Protein AF-A0A4U3AY11-F1 (afdb_monomer)

Organism: NCBI:txid1890302

Mean predicted aligned error: 13.01 Å

pLDDT: mean 74.01, std 13.99, range [37.5, 94.12]

Nearest PDB structures (foldseek):
  5d0q-assembly2_F  TM=2.179E-01  e=2.461E+00  Escherichia coli
  5cuy-assembly1_B  TM=2.025E-01  e=8.309E+00  Trypanosoma brucei brucei TREU927

Secondary structure (DSSP, 8-state):
-B--BSS-----TT--------TT----S--------EEEEEEEEE-TTT--EEEEEEEEESS-----BPPPB---SS-TTSSSS-TTS---TT-PPEEEEEEETTEEEEEEE---TT-TTTT-S--EEEEEEE-EESSTT----EEEEE-----SS-HHHHHT--TT-SS-SS-GGGGS-TT----SSB--SSSSEEEEE-TTS-EEEEEEEE------SS------SS--SS--S-S-TTSGGGG------TTT-----EEEEEEETTTEEEEEEEEEEE---TTPPTT------TTT---

Structure (mmCIF, N/CA/C/O backbone):
data_AF-A0A4U3AY11-F1
#
_entry.id   AF-A0A4U3AY11-F1
#
loop_
_atom_site.group_PDB
_atom_site.id
_atom_site.type_symbol
_atom_site.label_atom_id
_atom_site.label_alt_id
_atom_site.label_comp_id
_atom_site.label_asym_id
_atom_site.label_entity_id
_atom_site.label_seq_id
_atom_site.pdbx_PDB_ins_code
_atom_site.Cartn_x
_atom_site.Cartn_y
_atom_site.Cartn_z
_atom_site.occupancy
_atom_site.B_iso_or_equiv
_atom_site.auth_seq_id
_atom_site.auth_comp_id
_atom_site.auth_asym_id
_atom_site.auth_atom_id
_atom_site.pdbx_PDB_model_num
ATOM 1 N N . TYR A 1 1 ? -10.136 7.455 -0.468 1.00 83.69 1 TYR A N 1
ATOM 2 C CA . TYR A 1 1 ? -9.494 6.740 0.655 1.00 83.69 1 TYR A CA 1
ATOM 3 C C . TYR A 1 1 ? -9.749 5.255 0.493 1.00 83.69 1 TYR A C 1
ATOM 5 O O . TYR A 1 1 ? -10.761 4.905 -0.101 1.00 83.69 1 TYR A O 1
ATOM 13 N N . LEU A 1 2 ? -8.849 4.405 0.983 1.00 87.25 2 LEU A N 1
ATOM 14 C CA . LEU A 1 2 ? -8.997 2.946 0.987 1.00 87.25 2 LEU A CA 1
ATOM 15 C C . LEU A 1 2 ? -8.683 2.418 2.390 1.00 87.25 2 LEU A C 1
ATOM 17 O O . LEU A 1 2 ? -7.846 2.998 3.082 1.00 87.25 2 LEU A O 1
ATOM 21 N N . TYR A 1 3 ? -9.338 1.339 2.808 1.00 87.31 3 TYR A N 1
ATOM 22 C CA . TYR A 1 3 ? -9.071 0.663 4.079 1.00 87.31 3 TYR A CA 1
ATOM 23 C C . TYR A 1 3 ? -9.522 -0.794 4.031 1.00 87.31 3 TYR A C 1
ATOM 25 O O . TYR A 1 3 ? -10.294 -1.194 3.161 1.00 87.31 3 TYR A O 1
ATOM 33 N N . MET A 1 4 ? -9.019 -1.584 4.973 1.00 86.06 4 MET A N 1
ATOM 34 C CA . MET A 1 4 ? -9.438 -2.959 5.207 1.00 86.06 4 MET A CA 1
ATOM 35 C C . MET A 1 4 ? -10.252 -3.040 6.492 1.00 86.06 4 MET A C 1
ATOM 37 O O . MET A 1 4 ? -9.921 -2.399 7.488 1.00 86.06 4 MET A O 1
ATOM 41 N N . ILE A 1 5 ? -11.283 -3.875 6.464 1.00 80.75 5 ILE A N 1
ATOM 42 C CA . ILE A 1 5 ? -12.082 -4.250 7.629 1.00 80.75 5 ILE A CA 1
ATOM 43 C C . ILE A 1 5 ? -11.898 -5.738 7.909 1.00 80.75 5 ILE A C 1
ATOM 45 O O . ILE A 1 5 ? -11.704 -6.552 6.997 1.00 80.75 5 ILE A O 1
ATOM 49 N N . GLU A 1 6 ? -11.913 -6.105 9.188 1.00 74.88 6 GLU A N 1
ATOM 50 C CA . GLU A 1 6 ? -11.787 -7.505 9.587 1.00 74.88 6 GLU A CA 1
ATOM 51 C C . GLU A 1 6 ? -13.057 -8.295 9.251 1.00 74.88 6 GLU A C 1
ATOM 53 O O . GLU A 1 6 ? -12.960 -9.384 8.680 1.00 74.88 6 GLU A O 1
ATOM 58 N N . GLN A 1 7 ? -14.211 -7.685 9.513 1.00 73.44 7 GLN A N 1
ATOM 59 C CA . GLN A 1 7 ? -15.552 -8.219 9.319 1.00 73.44 7 GLN A CA 1
ATOM 60 C C . GLN A 1 7 ? -16.476 -7.118 8.779 1.00 73.44 7 GLN A C 1
ATOM 62 O O . GLN A 1 7 ? -16.225 -5.929 8.975 1.00 73.44 7 GLN A O 1
ATOM 67 N N . VAL A 1 8 ? -17.534 -7.521 8.073 1.00 70.69 8 VAL A N 1
ATOM 68 C CA . VAL A 1 8 ? -18.571 -6.597 7.601 1.00 70.69 8 VAL A CA 1
ATOM 69 C C . VAL A 1 8 ? -19.293 -5.995 8.812 1.00 70.69 8 VAL A C 1
ATOM 71 O O . VAL A 1 8 ? -19.668 -6.753 9.711 1.00 70.69 8 VAL A O 1
ATOM 74 N N . PRO A 1 9 ? -19.494 -4.669 8.857 1.00 66.56 9 PRO A N 1
ATOM 75 C CA . PRO A 1 9 ? -20.255 -4.040 9.924 1.00 66.56 9 PRO A CA 1
ATOM 76 C C . PRO A 1 9 ? -21.664 -4.633 10.042 1.00 66.56 9 PRO A C 1
ATOM 78 O O . PRO A 1 9 ? -22.338 -4.857 9.039 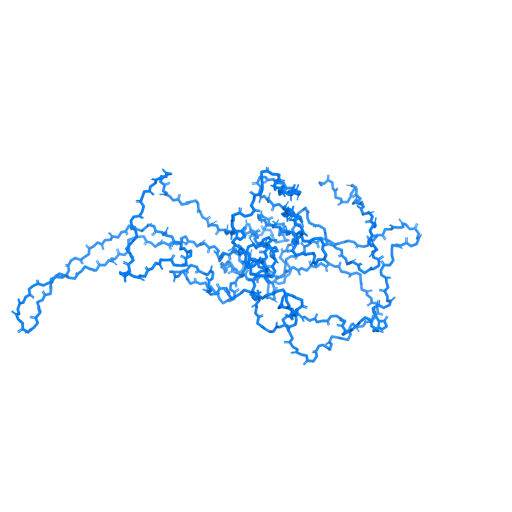1.00 66.56 9 PRO A O 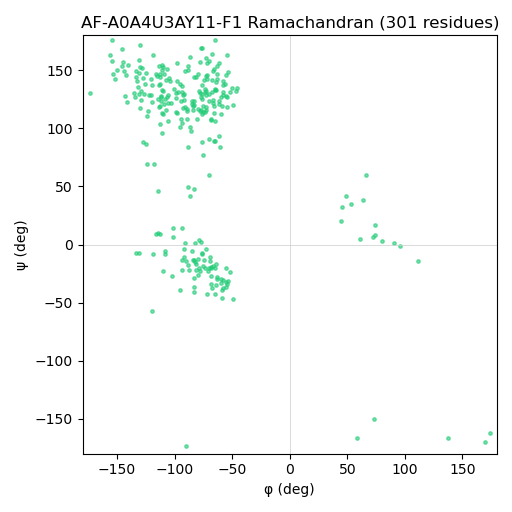1
ATOM 81 N N . ASN A 1 10 ? -22.121 -4.866 11.270 1.00 66.25 10 ASN A N 1
ATOM 82 C CA . ASN A 1 10 ? -23.437 -5.441 11.552 1.00 66.25 10 ASN A CA 1
ATOM 83 C C . ASN A 1 10 ? -24.528 -4.357 11.665 1.00 66.25 10 ASN A C 1
ATOM 85 O O . ASN A 1 10 ? -25.258 -4.310 12.653 1.00 66.25 10 ASN A O 1
ATOM 89 N N . TYR A 1 11 ? -24.607 -3.443 10.694 1.00 66.25 11 TYR A N 1
ATOM 90 C CA . TYR A 1 11 ? -25.664 -2.428 10.647 1.00 66.25 11 TYR A CA 1
ATOM 91 C C . TYR A 1 11 ? -26.582 -2.638 9.444 1.00 66.25 11 TYR A C 1
ATOM 93 O O . TYR A 1 11 ? -26.190 -3.210 8.428 1.00 66.25 11 TYR A O 1
ATOM 101 N N . GLN A 1 12 ? -27.826 -2.172 9.567 1.00 61.28 12 GLN A N 1
ATOM 102 C CA . GLN A 1 12 ? -28.735 -2.105 8.428 1.00 61.28 12 GLN A CA 1
ATOM 103 C C . GLN A 1 12 ? -28.392 -0.891 7.570 1.00 61.28 12 GLN A C 1
ATOM 105 O O . GLN A 1 12 ? -28.242 0.211 8.102 1.00 61.28 12 GLN A O 1
ATOM 110 N N . ASP A 1 13 ? -28.292 -1.088 6.256 1.00 60.91 13 ASP A N 1
ATOM 111 C CA . ASP A 1 13 ? -28.083 0.002 5.303 1.00 60.91 13 ASP A CA 1
ATOM 112 C C . ASP A 1 13 ? -29.046 1.171 5.591 1.00 60.91 13 ASP A C 1
ATOM 114 O O . ASP A 1 13 ? -30.250 0.974 5.768 1.00 60.91 13 ASP A O 1
ATOM 118 N N . ASN A 1 14 ? -28.505 2.395 5.624 1.00 63.72 14 ASN A N 1
ATOM 119 C CA . ASN A 1 14 ? -29.194 3.660 5.944 1.00 63.72 14 ASN A CA 1
ATOM 120 C C . ASN A 1 14 ? -29.557 3.910 7.421 1.00 63.72 14 ASN A C 1
ATOM 122 O O . ASN A 1 14 ? -30.358 4.803 7.710 1.00 63.72 14 ASN A O 1
ATOM 126 N N . SER A 1 15 ? -28.965 3.191 8.375 1.00 65.81 15 SER A N 1
ATOM 127 C CA . SER A 1 15 ? -29.081 3.546 9.794 1.00 65.81 15 SER A CA 1
ATOM 128 C C . SER A 1 15 ? -28.520 4.950 10.079 1.00 65.81 15 SER A C 1
ATOM 130 O O . SER A 1 15 ? -27.370 5.242 9.751 1.00 65.81 15 SER A O 1
ATOM 132 N N . VAL A 1 16 ? -29.313 5.815 10.724 1.00 62.34 16 VAL A N 1
ATOM 133 C CA . VAL A 1 16 ? -28.880 7.155 11.154 1.00 62.34 16 VAL A CA 1
ATOM 134 C C . VAL A 1 16 ? -28.160 7.045 12.494 1.00 62.34 16 VAL A C 1
ATOM 136 O O . VAL A 1 16 ? -28.759 6.629 13.484 1.00 62.34 16 VAL A O 1
ATOM 139 N N . ILE A 1 17 ? -26.890 7.449 12.533 1.00 60.72 17 ILE A N 1
ATOM 140 C CA . ILE A 1 17 ? -26.079 7.460 13.754 1.00 60.72 17 ILE A CA 1
ATOM 141 C C . ILE A 1 17 ? -25.925 8.913 14.229 1.00 60.72 17 ILE A C 1
ATOM 143 O O . ILE A 1 17 ? -25.184 9.679 13.608 1.00 60.72 17 ILE A O 1
ATOM 147 N N . PRO A 1 18 ? -26.613 9.332 15.307 1.00 57.94 18 PRO A N 1
ATOM 148 C CA . PRO A 1 18 ? -26.413 10.654 15.883 1.00 57.94 18 PRO A CA 1
ATOM 149 C C . PRO A 1 18 ? -25.068 10.697 16.619 1.00 57.94 18 PRO A C 1
ATOM 151 O O . PRO A 1 18 ? -24.869 10.007 17.616 1.00 57.94 18 PRO A O 1
ATOM 154 N N . MET A 1 19 ? -24.139 11.520 16.132 1.00 57.34 19 MET A N 1
ATOM 155 C CA . MET A 1 19 ? -22.848 11.757 16.782 1.00 57.34 19 MET A CA 1
ATOM 156 C C . MET A 1 19 ? -22.846 13.139 17.434 1.00 57.34 19 MET A C 1
ATOM 158 O O . MET A 1 19 ? -23.041 14.149 16.761 1.00 57.34 19 MET A O 1
ATOM 162 N N . GLY A 1 20 ? -22.623 13.191 18.748 1.00 52.84 20 GLY A N 1
ATOM 163 C CA . GLY A 1 20 ? -22.485 14.452 19.473 1.00 52.84 20 GLY A CA 1
ATOM 164 C C . GLY A 1 20 ? -21.114 15.079 19.224 1.00 52.84 20 GLY A C 1
ATOM 165 O O . GLY A 1 20 ? -20.094 14.438 19.471 1.00 52.84 20 GLY A O 1
ATOM 166 N N . ALA A 1 21 ? -21.087 16.327 18.764 1.00 55.75 21 ALA A N 1
ATOM 167 C CA . ALA A 1 21 ? -19.882 17.149 18.711 1.00 55.75 21 ALA A CA 1
ATOM 168 C C . ALA A 1 21 ? -19.980 18.285 19.738 1.00 55.75 21 ALA A C 1
ATOM 170 O O . ALA A 1 21 ? -21.078 18.719 20.091 1.00 55.75 21 ALA A O 1
ATOM 171 N N . GLN A 1 22 ? -18.838 18.768 20.227 1.00 49.81 22 GLN A N 1
ATOM 172 C CA . GLN A 1 22 ? -18.804 19.961 21.074 1.00 49.81 22 GLN A CA 1
ATOM 173 C C . GLN A 1 22 ? -19.199 21.185 20.229 1.00 49.81 22 GLN A C 1
ATOM 175 O O . GLN A 1 22 ? -18.824 21.269 19.060 1.00 49.81 22 GLN A O 1
ATOM 180 N N . GLU A 1 23 ? -19.964 22.123 20.792 1.00 37.50 23 GLU A N 1
ATOM 181 C CA . GLU A 1 23 ? -20.434 23.312 20.068 1.00 37.50 23 GLU A CA 1
ATOM 182 C C . GLU A 1 23 ? -19.247 24.081 19.450 1.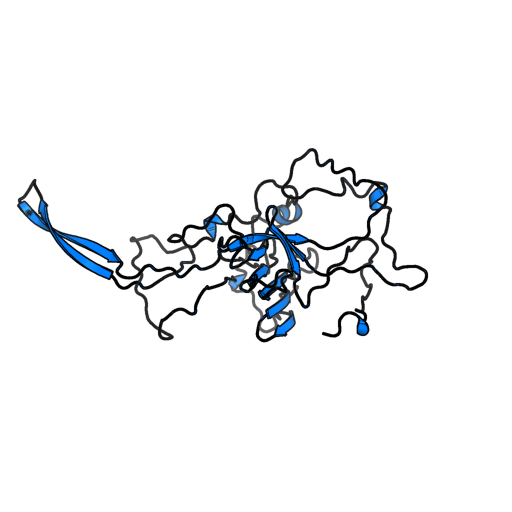00 37.50 23 GLU A C 1
ATOM 184 O O . GLU A 1 23 ? -18.255 24.365 20.122 1.00 37.50 23 GLU A O 1
ATOM 189 N N . GLY A 1 24 ? -19.310 24.344 18.140 1.00 49.84 24 GLY A N 1
ATOM 190 C CA . GLY A 1 24 ? -18.224 24.976 17.375 1.00 49.84 24 GLY A CA 1
ATOM 191 C C . GLY A 1 24 ? -17.071 24.050 16.956 1.00 49.84 24 GLY A C 1
ATOM 192 O O . GLY A 1 24 ? -16.115 24.518 16.343 1.00 49.84 24 GLY A O 1
ATOM 193 N N . SER A 1 25 ? -17.146 22.751 17.253 1.00 52.56 25 SER A N 1
ATOM 194 C CA . SER A 1 25 ? -16.148 21.754 16.852 1.00 52.56 25 SER A CA 1
ATOM 195 C C . SER A 1 25 ? -16.741 20.808 15.810 1.00 52.56 25 SER A C 1
ATOM 197 O O . SER A 1 25 ? -17.402 19.835 16.155 1.00 52.56 25 SER A O 1
ATOM 199 N N . GLU A 1 26 ? -16.512 21.065 14.524 1.00 52.00 26 GLU A N 1
ATOM 200 C CA . GLU A 1 26 ? -16.850 20.084 13.489 1.00 52.00 26 GLU A CA 1
ATOM 201 C C . GLU A 1 26 ? -15.885 18.894 13.531 1.00 52.00 26 GLU A C 1
ATOM 203 O O . GLU A 1 26 ? -14.684 19.032 13.794 1.00 52.00 26 GLU A O 1
ATOM 208 N N . PHE A 1 27 ? -16.396 17.704 13.218 1.00 52.38 27 PHE A N 1
ATOM 209 C CA . PHE A 1 27 ? -15.551 16.541 12.988 1.00 52.38 27 PHE A CA 1
ATOM 210 C C . PHE A 1 27 ? -14.768 16.715 11.679 1.00 52.38 27 PHE A C 1
ATOM 212 O O . PHE A 1 27 ? -15.210 16.315 10.611 1.00 52.38 27 PHE A O 1
ATOM 219 N N . GLN A 1 28 ? -13.568 17.290 11.760 1.00 52.09 28 GLN A N 1
ATOM 220 C CA . GLN A 1 28 ? -12.656 17.415 10.610 1.00 52.09 28 GLN A CA 1
ATOM 221 C C . GLN A 1 28 ? -11.828 16.147 10.342 1.00 52.09 28 GLN A C 1
ATOM 223 O O . GLN A 1 28 ? -10.980 16.123 9.449 1.00 52.09 28 GLN A O 1
ATOM 228 N N . SER A 1 29 ? -12.027 15.090 11.131 1.00 53.38 29 SER A N 1
ATOM 229 C CA . SER A 1 29 ? -11.365 13.804 10.937 1.00 53.38 29 SER A CA 1
ATOM 230 C C . SER A 1 29 ? -12.379 12.757 10.523 1.00 53.38 29 SER A C 1
ATOM 232 O O . SER A 1 29 ? -13.450 12.670 11.119 1.00 53.38 29 SER A O 1
ATOM 234 N N . ILE A 1 30 ? -11.998 11.920 9.562 1.00 58.00 30 ILE A N 1
ATOM 235 C CA . ILE A 1 30 ? -12.706 10.674 9.281 1.00 58.00 30 ILE A CA 1
ATOM 236 C C . ILE A 1 30 ? -12.745 9.878 10.609 1.00 58.00 30 ILE A C 1
ATOM 238 O O . ILE A 1 30 ? -11.833 10.003 11.438 1.00 58.00 30 ILE A O 1
ATOM 242 N N . MET A 1 31 ? -13.819 9.131 10.861 1.00 57.78 31 MET A N 1
ATOM 243 C CA . MET A 1 31 ? -14.009 8.350 12.085 1.00 57.78 31 MET A CA 1
ATOM 244 C C . MET A 1 31 ? -14.488 6.947 11.746 1.00 57.78 31 MET A C 1
ATOM 246 O O . MET A 1 31 ? -15.256 6.759 10.807 1.00 57.78 31 MET A O 1
ATOM 250 N N . ASP A 1 32 ? -14.014 5.988 12.531 1.00 59.47 32 ASP A N 1
ATOM 251 C CA . ASP A 1 32 ? -14.591 4.653 12.606 1.00 59.47 32 ASP A CA 1
ATOM 252 C C . ASP A 1 32 ? -15.584 4.640 13.765 1.00 59.47 32 ASP A C 1
ATOM 254 O O . ASP A 1 32 ? -15.266 5.140 14.851 1.00 59.47 32 ASP A O 1
ATOM 258 N N . VAL A 1 33 ? -16.786 4.131 13.521 1.00 60.22 33 VAL A N 1
ATOM 259 C CA . VAL A 1 33 ? -17.857 4.091 14.514 1.00 60.22 33 VAL A CA 1
ATOM 260 C C . VAL A 1 33 ? -18.280 2.650 14.677 1.00 60.22 33 VAL A C 1
ATOM 262 O O . VAL A 1 33 ? -18.829 2.041 13.762 1.00 60.22 33 VAL A O 1
ATOM 265 N N . GLU A 1 34 ? -18.041 2.128 15.870 1.00 61.44 34 GLU A N 1
ATOM 266 C CA . GLU A 1 34 ? -18.485 0.803 16.260 1.00 61.44 34 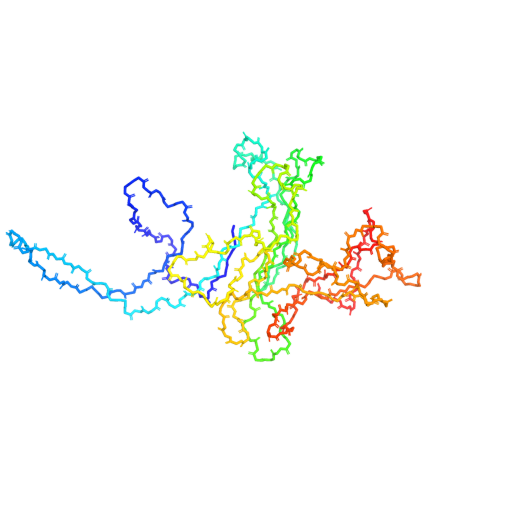GLU A CA 1
ATOM 267 C C . GLU A 1 34 ? -19.590 0.947 17.298 1.00 61.44 34 GLU A C 1
ATOM 269 O O . GLU A 1 34 ? -19.482 1.732 18.243 1.00 61.44 34 GLU A O 1
ATOM 274 N N . LEU A 1 35 ? -20.674 0.212 17.078 1.00 58.91 35 LEU A N 1
ATOM 275 C CA . LEU A 1 35 ? -21.769 0.089 18.025 1.00 58.91 35 LEU A CA 1
ATOM 276 C C . LEU A 1 35 ? -21.470 -1.125 18.892 1.00 58.91 35 LEU A C 1
ATOM 278 O O . LEU A 1 35 ? -21.237 -2.214 18.373 1.00 58.91 35 LEU A O 1
ATOM 282 N N . ALA A 1 36 ? -21.450 -0.887 20.192 1.00 60.56 36 ALA A N 1
ATOM 283 C CA . ALA A 1 36 ? -21.203 -1.874 21.219 1.00 60.56 36 ALA A CA 1
ATOM 284 C C . ALA A 1 36 ? -22.433 -1.912 22.130 1.00 60.56 36 ALA A C 1
ATOM 286 O O . ALA A 1 36 ? -23.031 -0.862 22.398 1.00 60.56 36 ALA A O 1
ATOM 287 N N . ASP A 1 37 ? -22.822 -3.093 22.595 1.00 63.38 37 ASP A N 1
ATOM 288 C CA . ASP A 1 37 ? -23.888 -3.215 23.584 1.00 63.38 37 ASP A CA 1
ATOM 289 C C . ASP A 1 37 ? -23.355 -2.731 24.933 1.00 63.38 37 ASP A C 1
ATOM 291 O O . ASP A 1 37 ? -22.412 -3.287 25.504 1.00 63.38 37 ASP A O 1
ATOM 295 N N . VAL A 1 38 ? -23.966 -1.675 25.465 1.00 68.62 38 VAL A N 1
ATOM 296 C CA . VAL A 1 38 ? -23.520 -1.041 26.705 1.00 68.62 38 VAL A CA 1
ATOM 297 C C . VAL A 1 38 ? -24.533 -1.269 27.812 1.00 68.62 38 VAL A C 1
ATOM 299 O O . VAL A 1 38 ? -25.714 -0.936 27.692 1.00 68.62 38 VAL A O 1
ATOM 302 N N . LYS A 1 39 ? -24.049 -1.765 28.948 1.00 77.25 39 LYS A N 1
ATOM 303 C CA . LYS A 1 39 ? -24.799 -1.753 30.195 1.00 77.25 39 LYS A CA 1
ATOM 304 C C . LYS A 1 39 ? -24.604 -0.401 30.871 1.00 77.25 39 LYS A C 1
ATOM 306 O O . LYS A 1 39 ? -23.501 -0.039 31.276 1.00 77.25 39 LYS A O 1
ATOM 311 N N . VAL A 1 40 ? -25.696 0.343 30.999 1.00 82.19 40 VAL A N 1
ATOM 312 C CA . VAL A 1 40 ? -25.704 1.628 31.701 1.00 82.19 40 VAL A CA 1
ATOM 313 C C . VAL A 1 40 ? -25.892 1.381 33.194 1.00 82.19 40 VAL A C 1
ATOM 315 O O . VAL A 1 40 ? -26.879 0.772 33.610 1.00 82.19 40 VAL A O 1
ATOM 318 N N . THR A 1 41 ? -24.958 1.878 33.999 1.00 83.44 41 THR A N 1
ATOM 319 C CA . THR A 1 41 ? -25.042 1.863 35.459 1.00 83.44 41 THR A CA 1
ATOM 320 C C . THR A 1 41 ? -25.233 3.293 35.955 1.00 83.44 41 THR A C 1
ATOM 322 O O . THR A 1 41 ? -24.352 4.141 35.812 1.00 83.44 41 THR A O 1
ATOM 325 N N . GLU A 1 42 ? -26.399 3.573 36.533 1.00 86.81 42 GLU A N 1
ATOM 326 C CA . GLU A 1 42 ? -26.714 4.878 37.111 1.00 86.81 42 GLU A CA 1
ATOM 327 C C . GLU A 1 42 ? -26.151 4.978 38.533 1.00 86.81 42 GLU A C 1
ATOM 329 O O . GLU A 1 42 ? -26.508 4.201 39.421 1.00 86.81 42 GLU A O 1
ATOM 334 N N . VAL A 1 43 ? -25.264 5.948 38.756 1.00 86.19 43 VAL A N 1
ATOM 335 C CA . VAL A 1 43 ? -24.711 6.250 40.077 1.00 86.19 43 VAL A CA 1
ATOM 336 C C . VAL A 1 43 ? -25.306 7.559 40.568 1.00 86.19 43 VAL A C 1
ATOM 338 O O . VAL A 1 43 ? -25.084 8.627 39.996 1.00 86.19 43 VAL A O 1
ATOM 341 N N . ARG A 1 44 ? -26.064 7.477 41.662 1.00 88.62 44 ARG A N 1
ATOM 342 C CA . ARG A 1 44 ? -26.616 8.647 42.341 1.00 88.62 44 ARG A CA 1
ATOM 343 C C . ARG A 1 44 ? -25.527 9.327 43.163 1.00 88.62 44 ARG A C 1
ATOM 345 O O . ARG A 1 44 ? -25.064 8.764 44.153 1.00 88.62 44 ARG A O 1
ATOM 352 N N . ASN A 1 45 ? -25.191 10.559 42.803 1.00 86.75 45 ASN A N 1
ATOM 353 C CA . ASN A 1 45 ? -24.258 11.399 43.537 1.00 86.75 45 ASN A CA 1
ATOM 354 C C . ASN A 1 45 ? -24.988 12.571 44.195 1.00 86.75 45 ASN A C 1
ATOM 356 O O . ASN A 1 45 ? -26.018 13.048 43.719 1.00 86.75 45 ASN A O 1
ATOM 360 N N . VAL A 1 46 ? -24.451 13.027 45.323 1.00 85.94 46 VAL A N 1
ATOM 361 C CA . VAL A 1 46 ? -24.951 14.204 46.036 1.00 85.94 46 VAL A CA 1
ATOM 362 C C . VAL A 1 46 ? -23.819 15.209 46.082 1.00 85.94 46 VAL A C 1
ATOM 364 O O . VAL A 1 46 ? -22.721 14.897 46.550 1.00 85.94 46 VAL A O 1
ATOM 367 N N . ARG A 1 47 ? -24.060 16.401 45.547 1.00 84.56 47 ARG A N 1
ATOM 368 C CA . ARG A 1 47 ? -23.055 17.451 45.501 1.00 84.56 47 ARG A CA 1
ATOM 369 C C . ARG A 1 47 ? -22.809 17.967 46.932 1.00 84.56 47 ARG A C 1
ATOM 371 O O . ARG A 1 47 ? -23.758 18.389 47.593 1.00 84.56 47 ARG A O 1
ATOM 378 N N . PRO A 1 48 ? -21.560 17.934 47.443 1.00 80.75 48 PRO A N 1
ATOM 379 C CA . PRO A 1 48 ? -21.280 18.250 48.849 1.00 80.75 48 PRO A CA 1
ATOM 380 C C . PRO A 1 48 ? -21.578 19.699 49.258 1.00 80.75 48 PRO A C 1
ATOM 382 O O . PRO A 1 48 ? -21.691 19.978 50.447 1.00 80.75 48 PRO A O 1
ATOM 385 N N . SER A 1 49 ? -21.652 20.622 48.294 1.00 83.06 49 SER A N 1
ATOM 386 C CA . SER A 1 49 ? -21.800 22.062 48.536 1.00 83.06 49 SER A CA 1
ATOM 387 C C . SER A 1 49 ? -23.238 22.513 48.784 1.00 83.06 49 SER A C 1
ATOM 389 O O . SER A 1 49 ? -23.456 23.425 49.573 1.00 83.06 49 SER A O 1
ATOM 391 N N . ASP A 1 50 ? -24.203 21.912 48.094 1.00 85.56 50 ASP A N 1
ATOM 392 C CA . ASP A 1 50 ? -25.598 22.372 48.021 1.00 85.56 50 ASP A CA 1
ATOM 393 C C . ASP A 1 50 ? -26.613 21.235 48.232 1.00 85.56 50 ASP A C 1
ATOM 395 O O . ASP A 1 50 ? -27.807 21.490 48.375 1.00 85.56 50 ASP A O 1
ATOM 399 N N . GLY A 1 51 ? -26.155 19.981 48.310 1.00 84.56 51 GLY A N 1
ATOM 400 C CA . GLY A 1 51 ? -27.021 18.818 48.480 1.00 84.56 51 GLY A CA 1
ATOM 401 C C . GLY A 1 51 ? -27.800 18.439 47.219 1.00 84.56 51 GLY A C 1
ATOM 402 O O . GLY A 1 51 ? -28.651 17.549 47.295 1.00 84.56 51 GLY A O 1
ATOM 403 N N . GLU A 1 52 ? -27.521 19.063 46.067 1.00 86.56 52 GLU A N 1
ATOM 404 C CA . GLU A 1 52 ? -28.179 18.704 44.814 1.00 86.56 52 GLU A CA 1
ATOM 405 C C . GLU A 1 52 ? -27.825 17.272 44.408 1.00 86.56 52 GLU A C 1
ATOM 407 O O . GLU A 1 52 ? -26.664 16.842 44.429 1.00 86.56 52 GLU A O 1
ATOM 412 N N . VAL A 1 53 ? -28.857 16.518 44.032 1.00 84.81 53 VAL A N 1
ATOM 413 C CA . VAL A 1 53 ? -28.710 15.159 43.520 1.00 84.81 53 VAL A CA 1
ATOM 414 C C . VAL A 1 53 ? -28.432 15.249 42.031 1.00 84.81 53 VAL A C 1
ATOM 416 O O . VAL A 1 53 ? -29.257 15.759 41.276 1.00 84.81 53 VAL A O 1
ATOM 419 N N . TYR A 1 54 ? -27.299 14.706 41.607 1.00 82.81 54 TYR A N 1
ATOM 420 C CA . TYR A 1 54 ? -26.993 14.521 40.197 1.00 82.81 54 TYR A CA 1
ATOM 421 C C . TYR A 1 54 ? -26.660 13.057 39.938 1.00 82.81 54 TYR A C 1
ATOM 423 O O . TYR A 1 54 ? -26.118 12.354 40.792 1.00 82.81 54 TYR A O 1
ATOM 431 N N . TYR A 1 55 ? -27.006 12.589 38.748 1.00 83.62 55 TYR A N 1
ATOM 432 C CA . TYR A 1 55 ? -26.731 11.226 38.326 1.00 83.62 55 TYR A CA 1
ATOM 433 C C . TYR A 1 55 ? -25.499 11.224 37.432 1.00 83.62 55 TYR A C 1
ATOM 435 O O . TYR A 1 55 ? -25.359 12.059 36.537 1.00 83.62 55 TYR A O 1
ATOM 443 N N . THR A 1 56 ? -24.583 10.299 37.693 1.00 80.81 56 THR A N 1
ATOM 444 C CA . THR A 1 56 ? -23.474 10.002 36.791 1.00 80.81 56 THR A CA 1
ATOM 445 C C . THR A 1 56 ? -23.749 8.653 36.154 1.00 80.81 56 THR A C 1
ATOM 447 O O . THR A 1 56 ? -23.991 7.669 36.851 1.00 80.81 56 THR A O 1
ATOM 450 N N . TYR A 1 57 ? -23.739 8.618 34.828 1.00 78.56 57 TYR A N 1
ATOM 451 C CA . TYR A 1 57 ? -23.932 7.395 34.063 1.00 78.56 57 TYR A CA 1
ATOM 452 C C . TYR A 1 57 ? -22.567 6.785 33.770 1.00 78.56 57 TYR A C 1
ATOM 454 O O . TYR A 1 57 ? -21.743 7.404 33.095 1.00 78.56 57 TYR A O 1
ATOM 462 N N . ASN A 1 58 ? -22.335 5.583 34.290 1.00 75.75 58 ASN A N 1
ATOM 463 C CA . ASN A 1 58 ? -21.200 4.761 33.900 1.00 75.75 58 ASN A CA 1
ATOM 464 C C . ASN A 1 58 ? -21.646 3.809 32.790 1.00 75.75 58 ASN A C 1
ATOM 466 O O . ASN A 1 58 ? -22.731 3.229 32.852 1.00 75.75 58 ASN A O 1
ATOM 470 N N . TYR A 1 59 ? -20.804 3.669 31.776 1.00 72.31 59 TYR A N 1
ATOM 471 C CA . TYR A 1 59 ? -21.063 2.873 30.585 1.00 72.31 59 TYR A CA 1
ATOM 472 C C . TYR A 1 59 ? -20.106 1.683 30.589 1.00 72.31 59 TYR A C 1
ATOM 474 O O . TYR A 1 59 ? -18.920 1.849 30.304 1.00 72.31 59 TYR A O 1
ATOM 482 N N . ASP A 1 60 ? -20.616 0.502 30.934 1.00 70.44 60 ASP A N 1
ATOM 483 C CA . ASP A 1 60 ? -19.849 -0.741 30.909 1.00 70.44 60 ASP A CA 1
ATOM 484 C C . ASP A 1 60 ? -20.152 -1.481 29.602 1.00 70.44 60 ASP A C 1
ATOM 486 O O . ASP A 1 60 ? -21.276 -1.932 29.373 1.00 70.44 60 ASP A O 1
ATOM 490 N N . TYR A 1 61 ? -19.158 -1.593 28.723 1.00 63.84 61 TYR A N 1
ATOM 491 C CA . TYR A 1 61 ? -19.280 -2.330 27.465 1.00 63.84 61 TYR A CA 1
ATOM 492 C C . TYR A 1 61 ? -19.455 -3.829 27.752 1.00 63.84 61 TYR A C 1
ATOM 494 O O . TYR A 1 61 ? -18.653 -4.425 28.475 1.00 63.84 61 TYR A O 1
ATOM 502 N N . THR A 1 62 ? -20.531 -4.429 27.237 1.00 61.66 62 THR A N 1
ATOM 503 C CA . THR A 1 62 ? -20.846 -5.858 27.425 1.00 61.66 62 THR A CA 1
ATOM 504 C C . THR A 1 62 ? -20.312 -6.736 26.303 1.00 61.66 62 THR A C 1
ATOM 506 O O . THR A 1 62 ? -20.070 -7.923 26.524 1.00 61.66 62 THR A O 1
ATOM 509 N N . ASP A 1 63 ? -20.052 -6.145 25.141 1.00 59.66 63 ASP A N 1
ATOM 510 C CA . ASP A 1 63 ? -19.197 -6.688 24.103 1.00 59.66 63 ASP A CA 1
ATOM 511 C C . ASP A 1 63 ? -17.872 -5.915 24.050 1.00 59.66 63 ASP A C 1
ATOM 513 O O . ASP A 1 63 ? -17.759 -4.746 24.420 1.00 59.66 63 ASP A O 1
ATOM 517 N N . LEU A 1 64 ? -16.816 -6.600 23.623 1.00 56.22 64 LEU A N 1
ATOM 518 C CA . LEU A 1 64 ? -15.585 -5.936 23.232 1.00 56.22 64 LEU A CA 1
ATOM 519 C C . LEU A 1 64 ? -15.737 -5.631 21.743 1.00 56.22 64 LEU A C 1
ATOM 521 O O . LEU A 1 64 ? -15.810 -6.582 20.961 1.00 56.22 64 LEU A O 1
ATOM 525 N N . PRO A 1 65 ? -15.782 -4.356 21.321 1.00 54.44 65 PRO A N 1
ATOM 526 C CA . PRO A 1 65 ? -15.598 -4.006 19.922 1.00 54.44 65 PRO A CA 1
ATOM 527 C C . PRO A 1 65 ? -14.196 -4.458 19.463 1.00 54.44 65 PRO A C 1
ATOM 529 O O . PRO A 1 65 ? -13.214 -3.714 19.522 1.00 54.44 65 PRO A O 1
ATOM 532 N N . GLU A 1 66 ? -14.084 -5.730 19.074 1.00 58.06 66 GLU A N 1
ATOM 533 C CA . GLU A 1 66 ? -12.861 -6.391 18.601 1.00 58.06 66 GLU A CA 1
ATOM 534 C C . GLU A 1 66 ? -12.625 -6.166 17.107 1.00 58.06 66 GLU A C 1
ATOM 536 O O . GLU A 1 66 ? -11.584 -6.569 16.581 1.00 58.06 66 GLU A O 1
ATOM 541 N N . LEU A 1 67 ? -13.568 -5.520 16.411 1.00 69.94 67 LEU A N 1
ATOM 542 C CA . LEU A 1 67 ? -13.385 -5.182 15.013 1.00 69.94 67 LEU A CA 1
ATOM 543 C C . LEU A 1 67 ? -12.176 -4.251 14.905 1.00 69.94 67 LEU A C 1
ATOM 545 O O . LEU A 1 67 ? -12.073 -3.227 15.574 1.00 69.94 67 LEU A O 1
ATOM 549 N N . MET A 1 68 ? -11.206 -4.649 14.094 1.00 76.75 68 MET A N 1
ATOM 550 C CA . MET A 1 68 ? -10.041 -3.826 13.826 1.00 76.75 68 MET A CA 1
ATOM 551 C C . MET A 1 68 ? -10.109 -3.400 12.368 1.00 76.75 68 MET A C 1
ATOM 553 O O . MET A 1 68 ? -10.087 -4.239 11.466 1.00 76.75 68 MET A O 1
ATOM 557 N N . MET A 1 69 ? -10.166 -2.095 12.126 1.00 82.56 69 MET A N 1
ATOM 558 C CA . MET A 1 69 ? -9.994 -1.508 10.798 1.00 82.56 69 MET A CA 1
ATOM 559 C C . MET A 1 69 ? -8.508 -1.234 10.533 1.00 82.56 69 MET A C 1
ATOM 561 O O . MET A 1 69 ? -7.737 -1.042 11.472 1.00 82.56 69 MET A O 1
ATOM 565 N N . SER A 1 70 ? -8.063 -1.210 9.278 1.00 87.12 70 SER A N 1
ATOM 566 C CA . SER A 1 70 ? -6.729 -0.694 8.951 1.00 87.12 70 SER A CA 1
ATOM 567 C C . SER A 1 70 ? -6.674 0.832 9.085 1.00 87.12 70 SER A C 1
ATOM 569 O O . SER A 1 70 ? -7.699 1.500 8.947 1.00 87.12 70 SER A O 1
ATOM 571 N N . PRO A 1 71 ? -5.478 1.428 9.222 1.00 87.44 71 PRO A N 1
ATOM 572 C CA . PRO A 1 71 ? -5.302 2.848 8.937 1.00 87.44 71 PRO A CA 1
ATOM 573 C C . PRO A 1 71 ? -5.808 3.202 7.528 1.00 87.44 71 PRO A C 1
ATOM 575 O O . PRO A 1 71 ? -5.745 2.369 6.613 1.00 87.44 71 PRO A O 1
ATOM 578 N N . TRP A 1 72 ? -6.309 4.427 7.340 1.00 86.75 72 TRP A N 1
ATOM 579 C CA . TRP A 1 72 ? -6.765 4.874 6.021 1.00 86.75 72 TRP A CA 1
ATOM 580 C C . TRP A 1 72 ? -5.600 5.163 5.086 1.00 86.75 72 TRP A C 1
ATOM 582 O O . TRP A 1 72 ? -4.686 5.926 5.399 1.00 86.75 72 TRP A O 1
ATOM 592 N N . VAL A 1 73 ? -5.720 4.654 3.867 1.00 89.56 73 VAL A N 1
ATOM 593 C CA . VAL A 1 73 ? -4.804 4.936 2.770 1.00 89.56 73 VAL A CA 1
ATOM 594 C C . VAL A 1 73 ? -5.371 6.087 1.944 1.00 89.56 73 VAL A C 1
ATOM 596 O O . VAL A 1 73 ? -6.381 5.955 1.237 1.00 89.56 73 VAL A O 1
ATOM 599 N N . LYS A 1 74 ? -4.741 7.261 2.057 1.00 86.94 74 LYS A N 1
ATOM 600 C CA . LYS A 1 74 ? -5.111 8.456 1.289 1.00 86.94 74 LYS A CA 1
ATOM 601 C C . LYS A 1 74 ? -4.421 8.458 -0.075 1.00 86.94 74 LYS A C 1
ATOM 603 O O . LYS A 1 74 ? -3.283 8.904 -0.199 1.00 86.94 74 LYS A O 1
ATOM 608 N N . CYS A 1 75 ? -5.159 8.010 -1.084 1.00 85.62 75 CYS A N 1
ATOM 609 C CA . CYS A 1 75 ? -4.805 8.118 -2.495 1.00 85.62 75 CYS A CA 1
ATOM 610 C C . CYS A 1 75 ? -5.338 9.441 -3.074 1.00 85.62 75 CYS A C 1
ATOM 612 O O . CYS A 1 75 ? -6.548 9.586 -3.263 1.00 85.62 75 CYS A O 1
ATOM 614 N N . SER A 1 76 ? -4.444 10.394 -3.342 1.00 83.19 76 SER A N 1
ATOM 615 C CA . SER A 1 76 ? -4.766 11.676 -3.985 1.00 83.19 76 SER A CA 1
ATOM 616 C C . SER A 1 76 ? -4.336 11.646 -5.454 1.00 83.19 76 SER A C 1
ATOM 618 O O . SER A 1 76 ? -3.156 11.455 -5.723 1.00 83.19 76 SER A O 1
ATOM 620 N N . PHE A 1 77 ? -5.254 11.859 -6.403 1.00 80.06 77 PHE A N 1
ATOM 621 C CA . PHE A 1 77 ? -4.954 11.859 -7.852 1.00 80.06 77 PHE A CA 1
ATOM 622 C C . PHE A 1 77 ? -4.315 13.152 -8.362 1.00 80.06 77 PHE A C 1
ATOM 624 O O . PHE A 1 77 ? -3.694 13.169 -9.420 1.00 80.06 77 PHE A O 1
ATOM 631 N N . ARG A 1 78 ? -4.482 14.240 -7.612 1.00 75.88 78 ARG A N 1
ATOM 632 C CA . ARG A 1 78 ? -3.968 15.572 -7.923 1.00 75.88 78 ARG A CA 1
ATOM 633 C C . ARG A 1 78 ? -3.700 16.298 -6.609 1.00 75.88 78 ARG A C 1
ATOM 635 O O . ARG A 1 78 ? -4.379 16.039 -5.614 1.00 75.88 78 ARG A O 1
ATOM 642 N N . ASN A 1 79 ? -2.723 17.198 -6.594 1.00 74.50 79 ASN A N 1
ATOM 643 C CA . ASN A 1 79 ? -2.510 18.067 -5.443 1.00 74.50 79 ASN A CA 1
ATOM 644 C C . ASN A 1 79 ? -3.521 19.232 -5.479 1.00 74.50 79 ASN A C 1
ATOM 646 O O . ASN A 1 79 ? -3.463 20.047 -6.404 1.00 74.50 79 ASN A O 1
ATOM 650 N N . PRO A 1 80 ? -4.424 19.344 -4.487 1.00 67.50 80 PRO A N 1
ATOM 651 C CA . PRO A 1 80 ? -5.462 20.377 -4.467 1.00 67.50 80 PRO A CA 1
ATOM 652 C C . PRO A 1 80 ? -4.898 21.798 -4.308 1.00 67.50 80 PRO A C 1
ATOM 654 O O . PRO A 1 80 ? -5.570 22.773 -4.626 1.00 67.50 80 PRO A O 1
ATOM 657 N N . LYS A 1 81 ? -3.654 21.946 -3.834 1.00 68.38 81 LYS A N 1
ATOM 658 C CA . LYS A 1 81 ? -3.024 23.253 -3.588 1.00 68.38 81 LYS A CA 1
ATOM 659 C C . LYS A 1 81 ? -2.391 23.878 -4.832 1.00 68.38 81 LYS A C 1
ATOM 661 O O . LYS A 1 81 ? -2.080 25.066 -4.806 1.00 68.38 81 LYS A O 1
ATOM 666 N N . LEU A 1 82 ? -2.211 23.111 -5.911 1.00 62.44 82 LEU A N 1
ATOM 667 C CA . LEU A 1 82 ? -1.580 23.590 -7.150 1.00 62.44 82 LEU A CA 1
ATOM 668 C C . LEU A 1 82 ? -2.430 24.612 -7.892 1.00 62.44 82 LEU A C 1
ATOM 670 O O . LEU A 1 82 ? -1.907 25.516 -8.533 1.00 62.44 82 LEU A O 1
ATOM 674 N N . THR A 1 83 ? -3.747 24.468 -7.825 1.00 56.72 83 THR A N 1
ATOM 675 C CA . THR A 1 83 ? -4.638 25.177 -8.737 1.00 56.72 83 THR A CA 1
ATOM 676 C C . THR A 1 83 ? -5.085 26.535 -8.217 1.00 56.72 83 THR A C 1
ATOM 678 O O . THR A 1 83 ? -5.618 27.301 -9.008 1.00 56.72 83 THR A O 1
ATOM 681 N N . LYS A 1 84 ? -4.904 26.854 -6.919 1.00 57.78 84 LYS A N 1
ATOM 682 C CA . LYS A 1 84 ? -5.523 28.028 -6.243 1.00 57.78 84 LYS A CA 1
ATOM 683 C C . LYS A 1 84 ? -7.021 28.212 -6.574 1.00 57.78 84 LYS A C 1
ATOM 685 O O . LYS A 1 84 ? -7.578 29.294 -6.423 1.00 57.78 84 LYS A O 1
ATOM 690 N N . ILE A 1 85 ? -7.646 27.140 -7.039 1.00 52.25 85 ILE A N 1
ATOM 691 C CA . ILE A 1 85 ? -9.016 26.991 -7.510 1.00 52.25 85 ILE A CA 1
ATOM 692 C C . ILE A 1 85 ? -9.503 25.741 -6.797 1.00 52.25 85 ILE A C 1
ATOM 694 O O . ILE A 1 85 ? -8.728 24.786 -6.661 1.00 52.25 85 ILE A O 1
ATOM 698 N N . ASP A 1 86 ? -10.756 25.761 -6.358 1.00 54.56 86 ASP A N 1
ATOM 699 C CA . ASP A 1 86 ? -11.409 24.625 -5.725 1.00 54.56 86 ASP A CA 1
ATOM 700 C C . ASP A 1 86 ? -11.482 23.432 -6.696 1.00 54.56 86 ASP A C 1
ATOM 702 O O . ASP A 1 86 ? -12.371 23.325 -7.546 1.00 54.56 86 ASP A O 1
ATOM 706 N N . ALA A 1 87 ? -10.477 22.561 -6.608 1.00 53.12 87 ALA A N 1
ATOM 707 C CA . ALA A 1 87 ? -10.304 21.412 -7.485 1.00 53.12 87 ALA A CA 1
ATOM 708 C C . ALA A 1 87 ? -11.362 20.325 -7.251 1.00 53.12 87 ALA A C 1
ATOM 710 O O . ALA A 1 87 ? -11.479 19.433 -8.092 1.00 53.12 87 ALA A O 1
ATOM 711 N N . ASP A 1 88 ? -12.155 20.420 -6.177 1.00 51.12 88 ASP A N 1
ATOM 712 C CA . ASP A 1 88 ? -13.285 19.521 -5.941 1.00 51.12 88 ASP A CA 1
ATOM 713 C C . ASP A 1 88 ? -14.407 19.751 -6.975 1.00 51.12 88 ASP A C 1
ATOM 715 O O . ASP A 1 88 ? -15.198 18.848 -7.241 1.00 51.12 88 ASP A O 1
ATOM 719 N N . SER A 1 89 ? -14.427 20.919 -7.636 1.00 44.31 89 SER A N 1
ATOM 720 C CA . SER A 1 89 ? -15.465 21.331 -8.596 1.00 44.31 89 SER A CA 1
ATOM 721 C C . SER A 1 89 ? -15.036 21.344 -10.072 1.00 44.31 89 SER A C 1
ATOM 723 O O . SER A 1 89 ? -15.880 21.488 -10.953 1.00 44.31 89 SER A O 1
ATOM 725 N N . ASN A 1 90 ? -13.747 21.156 -10.382 1.00 45.00 90 ASN A N 1
ATOM 726 C CA . ASN A 1 90 ? -13.232 21.235 -11.759 1.00 45.00 90 ASN A CA 1
ATOM 727 C C . ASN A 1 90 ? -13.338 19.897 -12.518 1.00 45.00 90 ASN A C 1
ATOM 729 O O . ASN A 1 90 ? -12.403 19.484 -13.207 1.00 45.00 90 ASN A O 1
ATOM 733 N N . TRP A 1 91 ? -14.468 19.210 -12.352 1.00 54.72 91 TRP A N 1
ATOM 734 C CA . TRP A 1 91 ? -14.840 18.026 -13.119 1.00 54.72 91 TRP A CA 1
ATOM 735 C C . TRP A 1 91 ? -15.731 18.493 -14.258 1.00 54.72 91 TRP A C 1
ATOM 737 O O . TRP A 1 91 ? -16.905 18.813 -14.075 1.00 54.72 91 TRP A O 1
ATOM 747 N N . TRP A 1 92 ? -15.145 18.592 -15.440 1.00 55.69 92 TRP A N 1
ATOM 748 C CA . TRP A 1 92 ? -15.899 18.871 -16.649 1.00 55.69 92 TRP A CA 1
ATOM 749 C C . TRP A 1 92 ? -16.711 17.618 -17.013 1.00 55.69 92 TRP A C 1
ATOM 751 O O . TRP A 1 92 ? -16.333 16.510 -16.622 1.00 55.69 92 TRP A O 1
ATOM 761 N N . PRO A 1 93 ? -17.823 17.739 -17.758 1.00 56.06 93 PRO A N 1
ATOM 762 C CA . PRO A 1 93 ? -18.616 16.580 -18.180 1.00 56.06 93 PRO A CA 1
ATOM 763 C C . PRO A 1 93 ? -17.812 15.514 -18.949 1.00 56.06 93 PRO A C 1
ATOM 765 O O . PRO A 1 93 ? -18.239 14.366 -19.036 1.00 56.06 93 PRO A O 1
ATOM 768 N N . ASP A 1 94 ? -16.660 15.894 -19.505 1.00 56.03 94 ASP A N 1
ATOM 769 C CA . ASP A 1 94 ? -15.701 15.057 -20.225 1.00 56.03 94 ASP A CA 1
ATOM 770 C C . ASP A 1 94 ? -14.475 14.651 -19.385 1.00 56.03 94 ASP A C 1
ATOM 772 O O . ASP A 1 94 ? -13.563 14.018 -19.912 1.00 56.03 94 ASP A O 1
ATOM 776 N N . SER A 1 95 ? -14.433 14.962 -18.085 1.00 60.47 95 SER A N 1
ATOM 777 C CA . SER A 1 95 ? -13.354 14.520 -17.199 1.00 60.47 95 SER A CA 1
ATOM 778 C C . SER A 1 95 ? -13.372 12.998 -17.065 1.00 60.47 95 SER A C 1
ATOM 780 O O . SER A 1 95 ? -14.221 12.412 -16.394 1.00 60.47 95 SER A O 1
ATOM 782 N N . MET A 1 96 ? -12.411 12.344 -17.716 1.00 69.94 96 MET A N 1
ATOM 783 C CA . MET A 1 96 ? -12.297 10.889 -17.734 1.00 69.94 96 MET A CA 1
ATOM 784 C C . MET A 1 96 ? -11.288 10.409 -16.693 1.00 69.94 96 MET A C 1
ATOM 786 O O . MET A 1 96 ? -10.144 10.859 -16.649 1.00 69.94 96 MET A O 1
ATOM 790 N N . VAL A 1 97 ? -11.686 9.417 -15.899 1.00 78.81 97 VAL A N 1
ATOM 791 C CA . VAL A 1 97 ? -10.742 8.586 -15.149 1.00 78.81 97 VAL A CA 1
ATOM 792 C C . VAL A 1 97 ? -10.453 7.350 -15.984 1.00 78.81 97 VAL A C 1
ATOM 794 O O . VAL A 1 97 ? -11.356 6.598 -16.350 1.00 78.81 97 VAL A O 1
ATOM 797 N N . ARG A 1 98 ? -9.178 7.117 -16.280 1.00 84.38 98 ARG A N 1
ATOM 798 C CA . ARG A 1 98 ? -8.725 5.878 -16.896 1.00 84.38 98 ARG A CA 1
ATOM 799 C C . ARG A 1 98 ? -8.396 4.875 -15.801 1.00 84.38 98 ARG A C 1
ATOM 801 O O . ARG A 1 98 ? -7.459 5.074 -15.035 1.00 84.38 98 ARG A O 1
ATOM 808 N N . ILE A 1 99 ? -9.139 3.776 -15.775 1.00 88.50 99 ILE A N 1
ATOM 809 C CA . ILE A 1 99 ? -8.877 2.636 -14.898 1.00 88.50 99 ILE A CA 1
ATOM 810 C C . ILE A 1 99 ? -8.440 1.470 -15.777 1.00 88.50 99 ILE A C 1
ATOM 812 O O . ILE A 1 99 ? -9.141 1.083 -1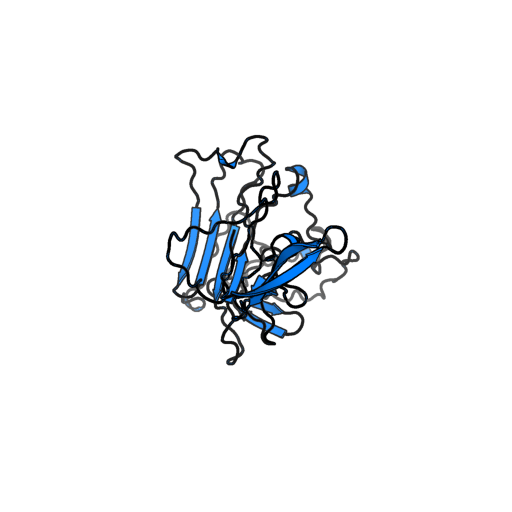6.710 1.00 88.50 99 ILE A O 1
ATOM 816 N N . THR A 1 100 ? -7.269 0.918 -15.495 1.00 90.50 100 THR A N 1
ATOM 817 C CA . THR A 1 100 ? -6.759 -0.292 -16.151 1.00 90.50 100 THR A CA 1
ATOM 818 C C . THR A 1 100 ? -6.257 -1.249 -15.092 1.00 90.50 100 THR A C 1
ATOM 820 O O . THR A 1 100 ? -5.561 -0.814 -14.184 1.00 90.50 100 THR A O 1
ATOM 823 N N . GLY A 1 101 ? -6.577 -2.534 -15.178 1.00 89.69 101 GLY A N 1
ATOM 824 C CA . GLY A 1 101 ? -6.191 -3.467 -14.129 1.00 89.69 101 GLY A CA 1
ATOM 825 C C . GLY A 1 101 ? -6.849 -4.830 -14.257 1.00 89.69 101 GLY A C 1
ATOM 826 O O . GLY A 1 101 ? -7.475 -5.124 -15.273 1.00 89.69 101 GLY A O 1
ATOM 827 N N . GLN A 1 102 ? -6.692 -5.635 -13.212 1.00 90.56 102 GLN A N 1
ATOM 828 C CA . GLN A 1 102 ? -7.281 -6.961 -13.073 1.00 90.56 102 GLN A CA 1
ATOM 829 C C . GLN A 1 102 ? -8.061 -7.042 -11.763 1.00 90.56 102 GLN A C 1
ATOM 831 O O . GLN A 1 102 ? -7.611 -6.557 -10.721 1.00 90.56 102 GLN A O 1
ATOM 836 N N . VAL A 1 103 ? -9.238 -7.658 -11.826 1.00 91.12 103 VAL A N 1
ATOM 837 C CA . VAL A 1 103 ? -10.111 -7.879 -10.673 1.00 91.12 103 VAL A CA 1
ATOM 838 C C . VAL A 1 103 ? -10.528 -9.340 -10.661 1.00 91.12 103 VAL A C 1
ATOM 840 O O . VAL A 1 103 ? -11.019 -9.861 -11.658 1.00 91.12 103 VAL A O 1
ATOM 843 N N . ASP A 1 104 ? -10.353 -9.978 -9.513 1.00 88.94 104 ASP A N 1
ATOM 844 C CA . ASP A 1 104 ? -10.786 -11.340 -9.226 1.00 88.94 104 ASP A CA 1
ATOM 845 C C . ASP A 1 104 ? -11.559 -11.363 -7.892 1.00 88.94 104 ASP A C 1
ATOM 847 O O . ASP A 1 104 ? -11.586 -10.385 -7.145 1.00 88.94 104 ASP A O 1
ATOM 851 N N . LYS A 1 105 ? -12.176 -12.499 -7.553 1.00 88.19 105 LYS A N 1
ATOM 852 C CA . LYS A 1 105 ? -12.966 -12.729 -6.332 1.00 88.19 105 LYS A CA 1
ATOM 853 C C . LYS A 1 105 ? -12.249 -12.353 -5.036 1.00 88.19 105 LYS A C 1
ATOM 855 O O . LYS A 1 105 ? -12.902 -12.145 -4.019 1.00 88.19 105 LYS A O 1
ATOM 860 N N . SER A 1 106 ? -10.919 -12.339 -5.047 1.00 87.38 106 SER A N 1
ATOM 861 C CA . SER A 1 106 ? -10.092 -12.133 -3.857 1.00 87.38 106 SER A CA 1
ATOM 862 C C . SER A 1 106 ? -9.191 -10.901 -3.922 1.00 87.38 106 SER A C 1
ATOM 864 O O . SER A 1 106 ? -8.513 -10.611 -2.933 1.00 87.38 106 SER A O 1
ATOM 866 N N . ARG A 1 107 ? -9.108 -10.231 -5.082 1.00 89.81 107 ARG A N 1
ATOM 867 C CA . ARG A 1 107 ? -8.041 -9.271 -5.397 1.00 89.81 107 ARG A CA 1
ATOM 868 C C . ARG A 1 107 ? -8.505 -8.208 -6.382 1.00 89.81 107 ARG A C 1
ATOM 870 O O . ARG A 1 107 ? -9.192 -8.498 -7.354 1.00 89.81 107 ARG A O 1
ATOM 877 N N . VAL A 1 108 ? -8.037 -6.991 -6.162 1.00 92.62 108 VAL A N 1
ATOM 878 C CA . VAL A 1 108 ? -8.225 -5.829 -7.023 1.00 92.62 108 VAL A CA 1
ATOM 879 C C . VAL A 1 108 ? -6.853 -5.206 -7.244 1.00 92.62 108 VAL A C 1
ATOM 881 O O . VAL A 1 108 ? -6.209 -4.764 -6.292 1.00 92.62 108 VAL A O 1
ATOM 884 N N . VAL A 1 109 ? -6.404 -5.180 -8.497 1.00 93.31 109 VAL A N 1
ATOM 885 C CA . VAL A 1 109 ? -5.142 -4.558 -8.909 1.00 93.31 109 VAL A CA 1
ATOM 886 C C . VAL A 1 109 ? -5.450 -3.546 -9.993 1.00 93.31 109 VAL A C 1
ATOM 888 O O . VAL A 1 109 ? -5.820 -3.923 -11.101 1.00 93.31 109 VAL A O 1
ATOM 891 N N . LEU A 1 110 ? -5.313 -2.261 -9.682 1.00 93.31 110 LEU A N 1
ATOM 892 C CA . LEU A 1 110 ? -5.705 -1.173 -10.570 1.00 93.31 110 LEU A CA 1
ATOM 893 C C . LEU A 1 110 ? -4.552 -0.197 -10.766 1.00 93.31 110 LEU A C 1
ATOM 895 O O . LEU A 1 110 ? -3.811 0.120 -9.846 1.00 93.31 110 LEU A O 1
ATOM 899 N N . LEU A 1 111 ? -4.452 0.325 -11.976 1.00 92.00 111 LEU A N 1
ATOM 900 C CA . LEU A 1 111 ? -3.737 1.537 -12.323 1.00 92.00 111 LEU A CA 1
ATOM 901 C C . LEU A 1 111 ? -4.806 2.566 -12.672 1.00 92.00 111 LEU A C 1
ATOM 903 O O . LEU A 1 111 ? -5.542 2.401 -13.650 1.00 92.00 111 LEU A O 1
ATOM 907 N N . ILE A 1 112 ? -4.918 3.590 -11.838 1.00 89.88 112 ILE A N 1
ATOM 908 C CA . ILE A 1 112 ? -5.934 4.627 -11.953 1.00 89.88 112 ILE A CA 1
ATOM 909 C C . ILE A 1 112 ? -5.236 5.929 -12.320 1.00 89.88 112 ILE A C 1
ATOM 911 O O . ILE A 1 112 ? -4.305 6.357 -11.644 1.00 89.88 112 ILE A O 1
ATOM 915 N N . GLN A 1 113 ? -5.690 6.574 -13.383 1.00 85.44 113 GLN A N 1
ATOM 916 C CA . GLN A 1 113 ? -5.187 7.868 -13.817 1.00 85.44 113 GLN A CA 1
ATOM 917 C C . GLN A 1 113 ? -6.368 8.810 -14.022 1.00 85.44 113 GLN A C 1
ATOM 919 O O . GLN A 1 113 ? -7.292 8.491 -14.767 1.00 85.44 113 GLN A O 1
ATOM 924 N N . ALA A 1 114 ? -6.347 9.960 -13.354 1.00 79.69 114 ALA A N 1
ATOM 925 C CA . ALA A 1 114 ? -7.315 11.021 -13.611 1.00 79.69 114 ALA A CA 1
ATOM 926 C C . ALA A 1 114 ? -6.964 11.778 -14.904 1.00 79.69 114 ALA A C 1
ATOM 928 O O . ALA A 1 114 ? -5.875 11.608 -15.459 1.00 79.69 114 ALA A O 1
ATOM 929 N N . ASP A 1 115 ? -7.872 12.625 -15.382 1.00 75.25 115 ASP A N 1
ATOM 930 C CA . ASP A 1 115 ? -7.619 13.437 -16.569 1.00 75.25 115 ASP A CA 1
ATOM 931 C C . ASP A 1 115 ? -6.377 14.332 -16.381 1.00 75.25 115 ASP A C 1
ATOM 933 O O . ASP A 1 115 ? -6.198 15.020 -15.367 1.00 75.25 115 ASP A O 1
ATOM 937 N N . LYS A 1 116 ? -5.501 14.296 -17.388 1.00 69.38 116 LYS A N 1
ATOM 938 C CA . LYS A 1 116 ? -4.249 15.056 -17.451 1.00 69.38 116 LYS A CA 1
ATOM 939 C C . LYS A 1 116 ? -4.449 16.491 -17.942 1.00 69.38 116 LYS A C 1
ATOM 941 O O . LYS A 1 116 ? -3.544 17.309 -17.807 1.00 69.38 116 LYS A O 1
ATOM 946 N N . THR A 1 117 ? -5.609 16.819 -18.500 1.00 63.03 117 THR A N 1
ATOM 947 C CA . THR A 1 117 ? -5.908 18.159 -19.016 1.00 63.03 117 THR A CA 1
ATOM 948 C C . THR A 1 117 ? -6.204 19.125 -17.856 1.00 63.03 117 THR A C 1
ATOM 950 O O . THR A 1 117 ? -6.893 18.740 -16.905 1.00 63.03 117 THR A O 1
ATOM 953 N N . PRO A 1 118 ? -5.699 20.379 -17.858 1.00 53.88 118 PRO A N 1
ATOM 954 C CA . PRO A 1 118 ? -4.729 21.022 -18.760 1.00 53.88 118 PRO A CA 1
ATOM 955 C C . PRO A 1 118 ? -3.264 20.954 -18.269 1.00 53.88 118 PRO A C 1
ATOM 957 O O . PRO A 1 118 ? -2.411 21.678 -18.773 1.00 53.88 118 PRO A O 1
ATOM 960 N N . ALA A 1 119 ? -2.936 20.113 -17.287 1.00 56.91 119 ALA A N 1
ATOM 961 C CA . ALA A 1 119 ? -1.617 20.080 -16.652 1.00 56.91 119 ALA A CA 1
ATOM 962 C C . ALA A 1 119 ? -0.567 19.252 -17.427 1.00 56.91 119 ALA A C 1
ATOM 964 O O . ALA A 1 119 ? 0.136 18.414 -16.858 1.00 56.91 119 ALA A O 1
ATOM 965 N N . PHE A 1 120 ? -0.474 19.494 -18.738 1.00 45.56 120 PHE A N 1
ATOM 966 C CA . PHE A 1 120 ? 0.395 18.759 -19.661 1.00 45.56 120 PHE A CA 1
ATOM 967 C C . PHE A 1 120 ? 1.893 18.931 -19.367 1.00 45.56 120 PHE A C 1
ATOM 969 O O . PHE A 1 120 ? 2.638 17.967 -19.529 1.00 45.56 120 PHE A O 1
ATOM 976 N N . ASP A 1 121 ? 2.325 20.109 -18.907 1.00 47.72 121 ASP A N 1
ATOM 977 C CA . ASP A 1 121 ? 3.756 20.445 -18.848 1.00 47.72 121 ASP A CA 1
ATOM 978 C C . ASP A 1 121 ? 4.484 19.909 -17.603 1.00 47.72 121 ASP A C 1
ATOM 980 O O . ASP A 1 121 ? 5.663 19.576 -17.689 1.00 47.72 121 ASP A O 1
ATOM 984 N N . ASN A 1 122 ? 3.789 19.736 -16.469 1.00 56.06 122 ASN A N 1
ATOM 985 C CA . ASN A 1 122 ? 4.424 19.370 -15.188 1.00 56.06 122 ASN A CA 1
ATOM 986 C C . ASN A 1 122 ? 4.030 17.984 -14.651 1.00 56.06 122 ASN A C 1
ATOM 988 O O . ASN A 1 122 ? 4.372 17.640 -13.520 1.00 56.06 122 ASN A O 1
ATOM 992 N N . ASN A 1 123 ? 3.331 17.170 -15.453 1.00 52.44 123 ASN A N 1
ATOM 993 C CA . ASN A 1 123 ? 2.955 15.791 -15.111 1.00 52.44 123 ASN A CA 1
ATOM 994 C C . ASN A 1 123 ? 2.307 15.664 -13.713 1.00 52.44 123 ASN A C 1
ATOM 996 O O . ASN A 1 123 ? 2.606 14.753 -12.940 1.00 52.44 123 ASN A O 1
ATOM 1000 N N . SER A 1 124 ? 1.422 16.603 -13.366 1.00 63.03 124 SER A N 1
ATOM 1001 C CA . SER A 1 124 ? 0.858 16.734 -12.013 1.00 63.03 124 SER A CA 1
ATOM 1002 C C . SER A 1 124 ? -0.234 15.707 -11.679 1.00 63.03 124 SER A C 1
ATOM 1004 O O . SER A 1 124 ? -0.809 15.740 -10.587 1.00 63.03 124 SER A O 1
ATOM 1006 N N . VAL A 1 125 ? -0.519 14.792 -12.610 1.00 72.81 125 VAL A N 1
ATOM 1007 C CA . VAL A 1 125 ? -1.537 13.745 -12.486 1.00 72.81 125 VAL A CA 1
ATOM 1008 C C . VAL A 1 125 ? -0.884 12.378 -12.725 1.00 72.81 125 VAL A C 1
ATOM 1010 O O . VAL A 1 125 ? -0.850 11.891 -13.862 1.00 72.81 125 VAL A O 1
ATOM 1013 N N . PRO A 1 126 ? -0.319 11.757 -11.673 1.00 78.44 126 PRO A N 1
ATOM 1014 C CA . PRO A 1 126 ? 0.361 10.478 -11.802 1.00 78.44 126 PRO A CA 1
ATOM 1015 C C . PRO A 1 126 ? -0.624 9.342 -12.090 1.00 78.44 126 PRO A C 1
ATOM 1017 O O . PRO A 1 126 ? -1.808 9.397 -11.750 1.00 78.44 126 PRO A O 1
ATOM 1020 N N . VAL A 1 127 ? -0.100 8.264 -12.673 1.00 84.94 127 VAL A N 1
ATOM 1021 C CA . VAL A 1 127 ? -0.784 6.969 -12.661 1.00 84.94 127 VAL A CA 1
ATOM 1022 C C . VAL A 1 127 ? -0.626 6.386 -11.265 1.00 84.94 127 VAL A C 1
ATOM 1024 O O . VAL A 1 127 ? 0.493 6.149 -10.810 1.00 84.94 127 VAL A O 1
ATOM 1027 N N . ILE A 1 128 ? -1.742 6.156 -10.589 1.00 90.12 128 ILE A N 1
ATOM 1028 C CA . ILE A 1 128 ? -1.758 5.639 -9.232 1.00 90.12 128 ILE A CA 1
ATOM 1029 C C . ILE A 1 128 ? -2.022 4.135 -9.249 1.00 90.12 128 ILE A C 1
ATOM 1031 O O . ILE A 1 128 ? -3.125 3.716 -9.614 1.00 90.12 128 ILE A O 1
ATOM 1035 N N . PRO A 1 129 ? -1.044 3.313 -8.838 1.00 92.44 129 PRO A N 1
ATOM 1036 C CA . PRO A 1 129 ? -1.291 1.909 -8.577 1.00 92.44 129 PRO A CA 1
ATOM 1037 C C . PRO A 1 129 ? -2.099 1.730 -7.291 1.00 92.44 129 PRO A C 1
ATOM 1039 O O . PRO A 1 129 ? -1.885 2.435 -6.310 1.00 92.44 129 PRO A O 1
ATOM 1042 N N . VAL A 1 130 ? -3.008 0.765 -7.286 1.00 93.62 130 VAL A N 1
ATOM 1043 C CA . VAL A 1 130 ? -3.777 0.333 -6.121 1.00 93.62 130 VAL A CA 1
ATOM 1044 C C . VAL A 1 130 ? -3.787 -1.184 -6.107 1.00 93.62 130 VAL A C 1
ATOM 1046 O O . VAL A 1 130 ? -4.118 -1.816 -7.110 1.00 93.62 130 VAL A O 1
ATOM 1049 N N . TYR A 1 131 ? -3.460 -1.761 -4.958 1.00 94.12 131 TYR A N 1
ATOM 1050 C CA . TYR A 1 131 ? -3.595 -3.186 -4.708 1.00 94.12 131 TYR A CA 1
ATOM 1051 C C . TYR A 1 131 ? -4.412 -3.404 -3.444 1.00 94.12 131 TYR A C 1
ATOM 1053 O O . TYR A 1 131 ? -4.100 -2.848 -2.389 1.00 94.12 131 TYR A O 1
ATOM 1061 N N . MET A 1 132 ? -5.424 -4.254 -3.546 1.00 93.19 132 MET A N 1
ATOM 1062 C CA . MET A 1 132 ? -6.230 -4.687 -2.418 1.00 93.19 132 MET A CA 1
ATOM 1063 C C . MET A 1 132 ? -6.570 -6.164 -2.573 1.00 93.19 132 MET A C 1
ATOM 1065 O O . MET A 1 132 ? -7.186 -6.552 -3.562 1.00 93.19 132 MET A O 1
ATOM 1069 N N . GLY A 1 133 ? -6.200 -6.987 -1.596 1.00 90.69 133 GLY A N 1
ATOM 1070 C CA . GLY A 1 133 ? -6.636 -8.383 -1.532 1.00 90.69 133 GLY A CA 1
ATOM 1071 C C . GLY A 1 133 ? -5.547 -9.371 -1.142 1.00 90.69 133 GLY A C 1
ATOM 1072 O O . GLY A 1 133 ? -4.477 -8.991 -0.665 1.00 90.69 133 GLY A O 1
ATOM 1073 N N . LYS A 1 134 ? -5.832 -10.659 -1.343 1.00 90.38 134 LYS A N 1
ATOM 1074 C CA . LYS A 1 134 ? -4.988 -11.763 -0.863 1.00 90.38 134 LYS A CA 1
ATOM 1075 C C . LYS A 1 134 ? -3.611 -11.781 -1.515 1.00 90.38 134 LYS A C 1
ATOM 1077 O O . LYS A 1 134 ? -3.485 -11.621 -2.723 1.00 90.38 134 LYS A O 1
ATOM 1082 N N . LEU A 1 135 ? -2.576 -12.062 -0.745 1.00 89.75 135 LEU A N 1
ATOM 1083 C CA . LEU A 1 135 ? -1.259 -12.444 -1.243 1.00 89.75 135 LEU A CA 1
ATOM 1084 C C . LEU A 1 135 ? -1.201 -13.953 -1.487 1.00 89.75 135 LEU A C 1
ATOM 1086 O O . LEU A 1 135 ? -2.010 -14.708 -0.952 1.00 89.75 135 LEU A O 1
ATOM 1090 N N . GLU A 1 136 ? -0.228 -14.390 -2.278 1.00 89.38 136 GLU A N 1
ATOM 1091 C CA . GLU A 1 136 ? 0.168 -15.797 -2.338 1.00 89.38 136 GLU A CA 1
ATOM 1092 C C . GLU A 1 136 ? 1.320 -16.005 -1.360 1.00 89.38 136 GLU A C 1
ATOM 1094 O O . GLU A 1 136 ? 2.444 -15.550 -1.602 1.00 89.38 136 GLU A O 1
ATOM 1099 N N . SER A 1 137 ? 1.018 -16.630 -0.222 1.00 88.00 137 SER A N 1
ATOM 1100 C CA . SER A 1 137 ? 2.005 -16.884 0.825 1.00 88.00 137 SER A CA 1
ATOM 1101 C C . SER A 1 137 ? 2.875 -18.092 0.488 1.00 88.00 137 SER A C 1
ATOM 1103 O O . SER A 1 137 ? 2.419 -19.059 -0.121 1.00 88.00 137 SER A O 1
ATOM 1105 N N . TYR A 1 138 ? 4.139 -18.051 0.906 1.00 87.00 138 TYR A N 1
ATOM 1106 C CA . TYR A 1 138 ? 5.019 -19.221 0.838 1.00 87.00 138 TYR A CA 1
ATOM 1107 C C . TYR A 1 138 ? 4.807 -20.194 1.996 1.00 87.00 138 TYR A C 1
ATOM 1109 O O . TYR A 1 138 ? 5.244 -21.342 1.920 1.00 87.00 138 TYR A O 1
ATOM 1117 N N . ALA A 1 139 ? 4.160 -19.743 3.069 1.00 82.56 139 ALA A N 1
ATOM 1118 C CA . ALA A 1 139 ? 3.918 -20.546 4.251 1.00 82.56 139 ALA A CA 1
ATOM 1119 C C . ALA A 1 139 ? 2.486 -21.104 4.212 1.00 82.56 139 ALA A C 1
ATOM 1121 O O . ALA A 1 139 ? 1.525 -20.358 4.045 1.00 82.56 139 ALA A O 1
ATOM 1122 N N . ALA A 1 140 ? 2.333 -22.424 4.348 1.00 77.44 140 ALA A N 1
ATOM 1123 C CA . ALA A 1 140 ? 1.028 -23.088 4.252 1.00 77.44 140 ALA A CA 1
ATOM 1124 C C . ALA A 1 140 ? 0.075 -22.746 5.418 1.00 77.44 140 ALA A C 1
ATOM 1126 O O . ALA A 1 140 ? -1.134 -22.928 5.303 1.00 77.44 140 ALA A O 1
ATOM 1127 N N . ASP A 1 141 ? 0.620 -22.263 6.536 1.00 79.12 141 ASP A N 1
ATOM 1128 C CA . ASP A 1 141 ? -0.097 -21.804 7.730 1.00 79.12 141 ASP A CA 1
ATOM 1129 C C . ASP A 1 141 ? -0.624 -20.362 7.609 1.00 79.12 141 ASP A C 1
ATOM 1131 O O . ASP A 1 141 ? -1.498 -19.947 8.374 1.00 79.12 141 ASP A O 1
ATOM 1135 N N . ASP A 1 142 ? -0.139 -19.593 6.633 1.00 77.44 142 ASP A N 1
ATOM 1136 C CA . ASP A 1 142 ? -0.478 -18.184 6.465 1.00 77.44 142 ASP A CA 1
ATOM 1137 C C . ASP A 1 142 ? -1.730 -17.996 5.596 1.00 77.44 142 ASP A C 1
ATOM 1139 O O . ASP A 1 142 ? -1.685 -17.779 4.385 1.00 77.44 142 ASP A O 1
ATOM 1143 N N . THR A 1 143 ? -2.883 -18.096 6.255 1.00 69.62 143 THR A N 1
ATOM 1144 C CA . THR A 1 143 ? -4.212 -18.044 5.623 1.00 69.62 143 THR A CA 1
ATOM 1145 C C . THR A 1 143 ? -4.827 -16.640 5.569 1.00 69.62 143 THR A C 1
ATOM 1147 O O . THR A 1 143 ? -5.826 -16.435 4.874 1.00 69.62 143 THR A O 1
ATOM 1150 N N . ILE A 1 144 ? -4.242 -15.660 6.274 1.00 70.00 144 ILE A N 1
ATOM 1151 C CA . ILE A 1 144 ? -4.760 -14.285 6.413 1.00 70.00 144 ILE A CA 1
ATOM 1152 C C . ILE A 1 144 ? -3.688 -13.292 5.950 1.00 70.00 144 ILE A C 1
ATOM 1154 O O . ILE A 1 144 ? -3.102 -12.548 6.739 1.00 70.00 144 ILE A O 1
ATOM 1158 N N . ALA A 1 145 ? -3.443 -13.293 4.642 1.00 76.19 145 ALA A N 1
ATOM 1159 C CA . ALA A 1 145 ? -2.434 -12.465 3.990 1.00 76.19 145 ALA A CA 1
ATOM 1160 C C . ALA A 1 145 ? -3.071 -11.426 3.054 1.00 76.19 145 ALA A C 1
ATOM 1162 O O . ALA A 1 145 ? -2.644 -11.276 1.916 1.00 76.19 145 ALA A O 1
ATOM 1163 N N . ASP A 1 146 ? -4.120 -10.727 3.495 1.00 90.00 146 ASP A N 1
ATOM 1164 C CA . ASP A 1 146 ? -4.669 -9.605 2.725 1.00 90.00 146 ASP A CA 1
ATOM 1165 C C . ASP A 1 146 ? -3.729 -8.402 2.822 1.00 90.00 146 ASP A C 1
ATOM 1167 O O . ASP A 1 146 ? -3.312 -8.018 3.919 1.00 90.00 146 ASP A O 1
ATOM 1171 N N . ALA A 1 147 ? -3.410 -7.806 1.678 1.00 92.31 147 ALA A N 1
ATOM 1172 C CA . ALA A 1 147 ? -2.578 -6.622 1.577 1.00 92.31 147 ALA A CA 1
ATOM 1173 C C . ALA A 1 147 ? -3.362 -5.438 1.017 1.00 92.31 147 ALA A C 1
ATOM 1175 O O . ALA A 1 147 ? -4.216 -5.597 0.142 1.00 92.31 147 ALA A O 1
ATOM 1176 N N . LEU A 1 148 ? -3.011 -4.246 1.491 1.00 93.69 148 LEU A N 1
ATOM 1177 C CA . LEU A 1 148 ? -3.493 -2.978 0.969 1.00 93.69 148 LEU A CA 1
ATOM 1178 C C . LEU A 1 148 ? -2.326 -2.010 0.804 1.00 93.69 148 LEU A C 1
ATOM 1180 O O . LEU A 1 148 ? -1.591 -1.730 1.754 1.00 93.69 148 LEU A O 1
ATOM 1184 N N . TRP A 1 149 ? -2.204 -1.459 -0.396 1.00 93.81 149 TRP A N 1
ATOM 1185 C CA . TRP A 1 149 ? -1.366 -0.299 -0.660 1.00 93.81 149 TRP A CA 1
ATOM 1186 C C . TRP A 1 149 ? -1.879 0.465 -1.876 1.00 93.81 149 TRP A C 1
ATOM 1188 O O . TRP A 1 149 ? -2.588 -0.073 -2.730 1.00 93.81 149 TRP A O 1
ATOM 1198 N N . ALA A 1 150 ? -1.518 1.737 -1.944 1.00 93.50 150 ALA A N 1
ATOM 1199 C CA . ALA A 1 150 ? -1.794 2.587 -3.081 1.00 93.50 150 ALA A CA 1
ATOM 1200 C C . ALA A 1 150 ? -0.645 3.570 -3.303 1.00 93.50 150 ALA A C 1
ATOM 1202 O O . ALA A 1 150 ? 0.104 3.908 -2.391 1.00 93.50 150 ALA A O 1
ATOM 1203 N N . GLY A 1 151 ? -0.527 4.065 -4.526 1.00 89.56 151 GLY A N 1
ATOM 1204 C CA . GLY A 1 151 ? 0.209 5.288 -4.792 1.00 89.56 151 GLY A CA 1
ATOM 1205 C C . GLY A 1 151 ? -0.599 6.517 -4.382 1.00 89.56 151 GLY A C 1
ATOM 1206 O O . GLY A 1 151 ? -1.798 6.469 -4.101 1.00 89.56 151 GLY A O 1
ATOM 1207 N N . THR A 1 152 ? 0.064 7.662 -4.381 1.00 86.62 152 THR A N 1
ATOM 1208 C CA . THR A 1 152 ? -0.586 8.960 -4.219 1.00 86.62 152 THR A CA 1
ATOM 1209 C C . THR A 1 152 ? 0.258 10.023 -4.895 1.00 86.62 152 THR A C 1
ATOM 1211 O O . THR A 1 152 ? 1.485 9.948 -4.885 1.00 86.62 152 THR A O 1
ATOM 1214 N N . ALA A 1 153 ? -0.392 11.039 -5.450 1.00 82.25 153 ALA A N 1
ATOM 1215 C CA . ALA A 1 153 ? 0.277 12.289 -5.757 1.00 82.25 153 ALA A CA 1
ATOM 1216 C C . ALA A 1 153 ? 0.723 12.963 -4.452 1.00 82.25 153 ALA A C 1
ATOM 1218 O O . ALA A 1 153 ? 0.081 12.812 -3.401 1.00 82.25 153 ALA A O 1
ATOM 1219 N N . TYR A 1 154 ? 1.810 13.728 -4.534 1.00 80.75 154 TYR A N 1
ATOM 1220 C CA . TYR A 1 154 ? 2.272 14.568 -3.439 1.00 80.75 154 TYR A CA 1
ATOM 1221 C C . TYR A 1 154 ? 1.270 15.705 -3.219 1.00 80.75 154 TYR A C 1
ATOM 1223 O O . TYR A 1 154 ? 1.164 16.599 -4.049 1.00 80.75 154 TYR A O 1
ATOM 1231 N N . ASP A 1 155 ? 0.510 15.661 -2.127 1.00 77.62 155 ASP A N 1
ATOM 1232 C CA . ASP A 1 155 ? -0.585 16.599 -1.827 1.00 77.62 155 ASP A CA 1
ATOM 1233 C C . ASP A 1 155 ? -0.303 17.517 -0.622 1.00 77.62 155 ASP A C 1
ATOM 1235 O O . ASP A 1 155 ? -1.189 18.220 -0.125 1.00 77.62 155 ASP A O 1
ATOM 1239 N N . ALA A 1 156 ? 0.934 17.497 -0.129 1.00 75.38 156 ALA A N 1
ATOM 1240 C CA . ALA A 1 156 ? 1.439 18.473 0.821 1.00 75.38 156 ALA A CA 1
ATOM 1241 C C . ALA A 1 156 ? 2.027 19.671 0.055 1.00 75.38 156 ALA A C 1
ATOM 1243 O O . ALA A 1 156 ? 2.503 19.519 -1.058 1.00 75.38 156 ALA A O 1
ATOM 1244 N N . GLY A 1 157 ? 1.994 20.873 0.634 1.00 75.12 157 GLY A N 1
ATOM 1245 C CA . GLY A 1 157 ? 2.627 22.050 0.019 1.00 75.12 157 GLY A CA 1
ATOM 1246 C C . GLY A 1 157 ? 2.136 22.438 -1.387 1.00 75.12 157 GLY A C 1
ATOM 1247 O O . GLY A 1 157 ? 1.074 22.020 -1.846 1.00 75.12 157 GLY A O 1
ATOM 1248 N N . ASP A 1 158 ? 2.906 23.312 -2.025 1.00 74.75 158 ASP A N 1
ATOM 1249 C CA . ASP A 1 158 ? 2.714 23.795 -3.393 1.00 74.75 158 ASP A CA 1
ATOM 1250 C C . ASP A 1 158 ? 3.447 22.909 -4.424 1.00 74.75 158 ASP A C 1
ATOM 1252 O O . ASP A 1 158 ? 4.015 21.867 -4.095 1.00 74.75 158 ASP A O 1
ATOM 1256 N N . GLU A 1 159 ? 3.449 23.326 -5.689 1.00 72.75 159 GLU A N 1
ATOM 1257 C CA . GLU A 1 159 ? 4.127 22.614 -6.781 1.00 72.75 159 GLU A CA 1
ATOM 1258 C C . GLU A 1 159 ? 5.622 22.447 -6.547 1.00 72.75 159 GLU A C 1
ATOM 1260 O O . GLU A 1 159 ? 6.175 21.356 -6.686 1.00 72.75 159 GLU A O 1
ATOM 1265 N N . ALA A 1 160 ? 6.274 23.528 -6.123 1.00 76.00 160 ALA A N 1
ATOM 1266 C CA . ALA A 1 160 ? 7.694 23.527 -5.825 1.00 76.00 160 ALA A CA 1
ATOM 1267 C C . ALA A 1 160 ? 8.037 22.518 -4.720 1.00 76.00 160 ALA A C 1
ATOM 1269 O O . ALA A 1 160 ? 9.107 21.912 -4.759 1.00 76.00 160 ALA A O 1
ATOM 1270 N N . SER A 1 161 ? 7.133 22.310 -3.759 1.00 77.38 161 SER A N 1
ATOM 1271 C CA . SER A 1 161 ? 7.289 21.305 -2.707 1.00 77.38 161 SER A CA 1
ATOM 1272 C C . SER A 1 161 ? 7.231 19.875 -3.253 1.00 77.38 161 SER A C 1
ATOM 1274 O O . SER A 1 161 ? 7.999 19.031 -2.799 1.00 77.38 161 SER A O 1
ATOM 1276 N N . ALA A 1 162 ? 6.383 19.605 -4.252 1.00 72.94 162 ALA A N 1
ATOM 1277 C CA . ALA A 1 162 ? 6.308 18.292 -4.899 1.00 72.94 162 ALA A CA 1
ATOM 1278 C C . ALA A 1 162 ? 7.605 17.936 -5.640 1.00 72.94 162 ALA A C 1
ATOM 1280 O O . ALA A 1 162 ? 8.102 16.819 -5.518 1.00 72.94 162 ALA A O 1
ATOM 1281 N N . HIS A 1 163 ? 8.196 18.897 -6.356 1.00 72.56 163 HIS A N 1
ATOM 1282 C CA . HIS A 1 163 ? 9.470 18.700 -7.060 1.00 72.56 163 HIS A CA 1
ATOM 1283 C C . HIS A 1 163 ? 10.682 18.571 -6.130 1.00 72.56 163 HIS A C 1
ATOM 1285 O O . HIS A 1 163 ? 11.720 18.059 -6.540 1.00 72.56 163 HIS A O 1
ATOM 1291 N N . LYS A 1 164 ? 10.564 19.046 -4.887 1.00 78.56 164 LYS A N 1
ATOM 1292 C CA . LYS A 1 164 ? 11.611 18.976 -3.858 1.00 78.56 164 LYS A CA 1
ATOM 1293 C C . LYS A 1 164 ? 11.368 17.857 -2.850 1.00 78.56 164 LYS A C 1
ATOM 1295 O O . LYS A 1 164 ? 11.976 17.873 -1.780 1.00 78.56 164 LYS A O 1
ATOM 1300 N N . TYR A 1 165 ? 10.461 16.927 -3.149 1.00 77.56 165 TYR A N 1
ATOM 1301 C CA . TYR A 1 165 ? 10.206 15.818 -2.250 1.00 77.56 165 TYR A CA 1
ATOM 1302 C C . TYR A 1 165 ? 11.478 14.985 -2.065 1.00 77.56 165 TYR A C 1
ATOM 1304 O O . TYR A 1 165 ? 12.055 14.474 -3.025 1.00 77.56 165 TYR A O 1
ATOM 1312 N N . ASP A 1 166 ? 11.911 14.883 -0.812 1.00 76.50 166 ASP A N 1
ATOM 1313 C CA . ASP A 1 166 ? 13.093 14.129 -0.428 1.00 76.50 166 ASP A CA 1
ATOM 1314 C C . ASP A 1 166 ? 12.718 12.666 -0.179 1.00 76.50 166 ASP A C 1
ATOM 1316 O O . ASP A 1 166 ? 12.185 12.317 0.878 1.00 76.50 166 ASP A O 1
ATOM 1320 N N . PHE A 1 167 ? 13.013 11.813 -1.161 1.00 74.00 167 PHE A N 1
ATOM 1321 C CA . PHE A 1 167 ? 12.837 10.363 -1.053 1.00 74.00 167 PHE A CA 1
ATOM 1322 C C . PHE A 1 167 ? 13.743 9.735 0.025 1.00 74.00 167 PHE A C 1
ATOM 1324 O O . PHE A 1 167 ? 13.454 8.633 0.487 1.00 74.00 167 PHE A O 1
ATOM 1331 N N . GLU A 1 168 ? 14.784 10.445 0.480 1.00 70.56 168 GLU A N 1
ATOM 1332 C CA . GLU A 1 168 ? 15.689 10.017 1.556 1.00 70.56 168 GLU A CA 1
ATOM 1333 C C . GLU A 1 168 ? 15.240 10.469 2.942 1.00 70.56 168 GLU A C 1
ATOM 1335 O O . GLU A 1 168 ? 15.925 10.211 3.940 1.00 70.56 168 GLU A O 1
ATOM 1340 N N . SER A 1 169 ? 14.100 11.150 3.038 1.00 78.81 169 SER A N 1
ATOM 1341 C CA . SER A 1 169 ? 13.641 11.675 4.311 1.00 78.81 169 SER A CA 1
ATOM 1342 C C . SER A 1 169 ? 13.471 10.560 5.344 1.00 78.81 169 SER A C 1
ATOM 1344 O O . SER A 1 169 ? 12.926 9.491 5.075 1.00 78.81 169 SER A O 1
ATOM 1346 N N . LYS A 1 170 ? 13.916 10.819 6.580 1.00 75.31 170 LYS A N 1
ATOM 1347 C CA . LYS A 1 170 ? 13.708 9.906 7.720 1.00 75.31 170 LYS A CA 1
ATOM 1348 C C . LYS A 1 170 ? 12.270 9.924 8.230 1.00 75.31 170 LYS A C 1
ATOM 1350 O O . LYS A 1 170 ? 11.888 9.063 9.025 1.00 75.31 170 LYS A O 1
ATOM 1355 N N . THR A 1 171 ? 11.480 10.908 7.807 1.00 82.00 171 THR A N 1
ATOM 1356 C CA . THR A 1 171 ? 10.088 11.076 8.221 1.00 82.00 171 THR A CA 1
ATOM 1357 C C . THR A 1 171 ? 9.150 10.517 7.158 1.00 82.00 171 THR A C 1
ATOM 1359 O O . THR A 1 171 ? 9.311 10.875 5.992 1.00 82.00 171 THR A O 1
ATOM 1362 N N . PRO A 1 172 ? 8.171 9.673 7.533 1.00 80.81 172 PRO A N 1
ATOM 1363 C CA . PRO A 1 172 ? 7.271 9.058 6.563 1.00 80.81 172 PRO A CA 1
ATOM 1364 C C . PRO A 1 172 ? 6.456 10.135 5.850 1.00 80.81 172 PRO A C 1
ATOM 1366 O O . PRO A 1 172 ? 6.098 11.146 6.464 1.00 80.81 172 PRO A O 1
ATOM 1369 N N . PHE A 1 173 ? 6.133 9.915 4.574 1.00 83.12 173 PHE A N 1
ATOM 1370 C CA . PHE A 1 173 ? 5.285 10.834 3.823 1.00 83.12 173 PHE A CA 1
ATOM 1371 C C . PHE A 1 173 ? 3.919 11.001 4.494 1.00 83.12 173 PHE A C 1
ATOM 1373 O O . PHE A 1 173 ? 3.379 12.109 4.577 1.00 83.12 173 PHE A O 1
ATOM 1380 N N . ARG A 1 174 ? 3.363 9.901 5.018 1.00 84.50 174 ARG A N 1
ATOM 1381 C CA . ARG A 1 174 ? 2.124 9.913 5.801 1.00 84.50 174 ARG A CA 1
ATOM 1382 C C . ARG A 1 174 ? 2.394 9.525 7.244 1.00 84.50 174 ARG A C 1
ATOM 1384 O O . ARG A 1 174 ? 2.756 8.387 7.541 1.00 84.50 174 ARG A O 1
ATOM 1391 N N . ASP A 1 175 ? 2.103 10.449 8.154 1.00 83.75 175 ASP A N 1
ATOM 1392 C CA . ASP A 1 175 ? 2.012 10.121 9.573 1.00 83.75 175 ASP A CA 1
ATOM 1393 C C . ASP A 1 175 ? 0.793 9.224 9.815 1.00 83.75 175 ASP A C 1
ATOM 1395 O O . ASP A 1 175 ? -0.350 9.687 9.774 1.00 83.75 175 ASP A O 1
ATOM 1399 N N . VAL A 1 176 ? 1.053 7.939 10.072 1.00 81.88 176 VAL A N 1
ATOM 1400 C CA . VAL A 1 176 ? 0.020 6.919 10.294 1.00 81.88 176 VAL A CA 1
ATOM 1401 C C . VAL A 1 176 ? -0.931 7.356 11.413 1.00 81.88 176 VAL A C 1
ATOM 1403 O O . VAL A 1 176 ? -2.128 7.116 11.309 1.00 81.88 176 VAL A O 1
ATOM 1406 N N . LYS A 1 177 ? -0.446 8.069 12.445 1.00 80.06 177 LYS A N 1
ATOM 1407 C CA . LYS A 1 177 ? -1.264 8.493 13.597 1.00 80.06 177 LYS A CA 1
ATOM 1408 C C . LYS A 1 177 ? -2.442 9.383 13.205 1.00 80.06 177 LYS A C 1
ATOM 1410 O O . LYS A 1 177 ? -3.469 9.352 13.872 1.00 80.06 177 LYS A O 1
ATOM 1415 N N . LYS A 1 178 ? -2.312 10.160 12.125 1.00 80.44 178 LYS A N 1
ATOM 1416 C CA . LYS A 1 178 ? -3.390 11.025 11.617 1.00 80.44 178 LYS A CA 1
ATOM 1417 C C . LYS A 1 178 ? -4.489 10.248 10.893 1.00 80.44 178 LYS A C 1
ATOM 1419 O O . LYS A 1 178 ? -5.578 10.778 10.708 1.00 80.44 178 LYS A O 1
ATOM 1424 N N . TYR A 1 179 ? -4.192 9.019 10.478 1.00 79.19 179 TYR A N 1
ATOM 1425 C CA . TYR A 1 179 ? -5.080 8.146 9.712 1.00 79.19 179 TYR A CA 1
ATOM 1426 C C . TYR A 1 179 ? -5.457 6.873 10.480 1.00 79.19 179 TYR A C 1
ATOM 1428 O O . TYR A 1 179 ? -6.051 5.964 9.903 1.00 79.19 179 TYR A O 1
ATOM 1436 N N . MET A 1 180 ? -5.102 6.797 11.767 1.00 78.62 180 MET A N 1
ATOM 1437 C CA . MET A 1 180 ? -5.553 5.737 12.659 1.00 78.62 180 MET A CA 1
ATOM 1438 C C . MET A 1 180 ? -6.954 6.032 13.191 1.00 78.62 180 MET A C 1
ATOM 1440 O O . MET A 1 180 ? -7.254 7.180 13.534 1.00 78.62 180 MET A O 1
ATOM 1444 N N . PRO A 1 181 ? -7.776 4.992 13.374 1.00 74.75 181 PRO A N 1
ATOM 1445 C CA . PRO A 1 181 ? -8.974 5.086 14.197 1.00 74.75 181 PRO A CA 1
ATOM 1446 C C . PRO A 1 181 ? -8.612 5.511 15.625 1.00 74.75 181 PRO A C 1
ATOM 1448 O O . PRO A 1 181 ? -7.743 4.914 16.257 1.00 74.75 181 PRO A O 1
ATOM 1451 N N . ARG A 1 182 ? -9.274 6.551 16.149 1.00 67.69 182 ARG A N 1
ATOM 1452 C CA . ARG A 1 182 ? -8.929 7.157 17.453 1.00 67.69 182 ARG A CA 1
ATOM 1453 C C . ARG A 1 182 ? -9.099 6.211 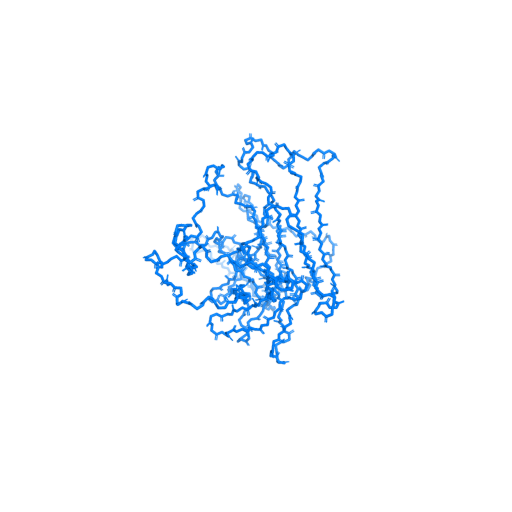18.643 1.00 67.69 182 ARG A C 1
ATOM 1455 O O . ARG A 1 182 ? -8.413 6.366 19.645 1.00 67.69 182 ARG A O 1
ATOM 1462 N N . THR A 1 183 ? -10.037 5.277 18.547 1.00 67.88 183 THR A N 1
ATOM 1463 C CA . THR A 1 183 ? -10.410 4.351 19.625 1.00 67.88 183 THR A CA 1
ATOM 1464 C C . THR A 1 183 ? -9.629 3.039 19.575 1.00 67.88 183 THR A C 1
ATOM 1466 O O . THR A 1 183 ? -9.777 2.212 20.472 1.00 67.88 183 THR A O 1
ATOM 1469 N N . LYS A 1 184 ? -8.786 2.835 18.554 1.00 71.25 184 LYS A N 1
ATOM 1470 C CA . LYS A 1 184 ? -8.076 1.574 18.325 1.00 71.25 184 LYS A CA 1
ATOM 1471 C C . LYS A 1 184 ? -6.580 1.755 18.522 1.00 71.25 184 LYS A C 1
ATOM 1473 O O . LYS A 1 184 ? -5.979 2.727 18.071 1.00 71.25 184 LYS A O 1
ATOM 1478 N N . SER A 1 185 ? -5.977 0.782 19.193 1.00 74.12 185 SER A N 1
ATOM 1479 C CA . SER A 1 185 ? -4.533 0.717 19.392 1.00 74.12 185 SER A CA 1
ATOM 1480 C C . SER A 1 185 ? -3.963 -0.439 18.585 1.00 74.12 185 SER A C 1
ATOM 1482 O O . SER A 1 185 ? -4.494 -1.550 18.616 1.00 74.12 185 SER A O 1
ATOM 1484 N N . TYR A 1 186 ? -2.877 -0.178 17.865 1.00 78.94 186 TYR A N 1
ATOM 1485 C CA . TYR A 1 186 ? -2.196 -1.174 17.045 1.00 78.94 186 TYR A CA 1
ATOM 1486 C C . TYR A 1 186 ? -0.833 -1.521 17.646 1.00 78.94 186 TYR A C 1
ATOM 1488 O O . TYR A 1 186 ? -0.225 -0.691 18.330 1.00 78.94 186 TYR A O 1
ATOM 1496 N N . PRO A 1 187 ? -0.315 -2.730 17.362 1.00 78.25 187 PRO A N 1
ATOM 1497 C CA . PRO A 1 187 ? 1.065 -3.085 17.662 1.00 78.25 187 PRO A CA 1
ATOM 1498 C C . PRO A 1 187 ? 2.059 -2.091 17.047 1.00 78.25 187 PRO A C 1
ATOM 1500 O O . PRO A 1 187 ? 1.732 -1.335 16.133 1.00 78.25 187 PRO A O 1
ATOM 1503 N N . LYS A 1 188 ? 3.301 -2.109 17.538 1.00 79.81 188 LYS A N 1
ATOM 1504 C CA . LYS A 1 188 ? 4.369 -1.216 17.070 1.00 79.81 188 LYS A CA 1
ATOM 1505 C C . LYS A 1 188 ? 4.501 -1.270 15.535 1.00 79.81 188 LYS A C 1
ATOM 1507 O O . LYS A 1 188 ? 4.585 -2.353 14.965 1.00 79.81 188 LYS A O 1
ATOM 1512 N N . SER A 1 189 ? 4.553 -0.092 14.908 1.00 84.69 189 SER A N 1
ATOM 1513 C CA . SER A 1 189 ? 4.732 0.117 13.457 1.00 84.69 189 SER A CA 1
ATOM 1514 C C . SER A 1 189 ? 3.582 -0.372 12.548 1.00 84.69 189 SER A C 1
ATOM 1516 O O . SER A 1 189 ? 3.801 -1.193 11.653 1.00 84.69 189 SER A O 1
ATOM 1518 N N . PRO A 1 190 ? 2.356 0.151 12.717 1.00 88.31 190 PRO A N 1
ATOM 1519 C CA . PRO A 1 190 ? 1.287 -0.065 11.747 1.00 88.31 190 PRO A CA 1
ATOM 1520 C C . PRO A 1 190 ? 1.602 0.622 10.413 1.00 88.31 190 PRO A C 1
ATOM 1522 O O . PRO A 1 190 ? 2.270 1.659 10.368 1.00 88.31 190 PRO A O 1
ATOM 1525 N N . GLY A 1 191 ? 1.117 0.035 9.323 1.00 88.06 191 GLY A N 1
ATOM 1526 C CA . GLY A 1 191 ? 1.332 0.572 7.986 1.00 88.06 191 GLY A CA 1
ATOM 1527 C C . GLY A 1 191 ? 0.430 1.765 7.652 1.00 88.06 191 GLY A C 1
ATOM 1528 O O . GLY A 1 191 ? -0.644 1.921 8.225 1.00 88.06 191 GLY A O 1
ATOM 1529 N N . ASN A 1 192 ? 0.847 2.601 6.700 1.00 88.94 192 ASN A N 1
ATOM 1530 C CA . ASN A 1 192 ? 0.035 3.692 6.139 1.00 88.94 192 ASN A CA 1
ATOM 1531 C C . ASN A 1 192 ? -0.435 3.430 4.701 1.00 88.94 192 ASN A C 1
ATOM 1533 O O . ASN A 1 192 ? -1.191 4.236 4.159 1.00 88.94 192 ASN A O 1
ATOM 1537 N N . GLY A 1 193 ? 0.015 2.339 4.073 1.00 89.25 193 GLY A N 1
ATOM 1538 C CA . GLY A 1 193 ? -0.415 1.939 2.733 1.00 89.25 193 GLY A CA 1
ATOM 1539 C C . GLY A 1 193 ? 0.123 2.816 1.604 1.00 89.25 193 GLY A C 1
ATOM 1540 O O . GLY A 1 193 ? -0.313 2.629 0.473 1.00 89.25 193 GLY A O 1
ATOM 1541 N N . ILE A 1 194 ? 1.019 3.764 1.903 1.00 89.94 194 ILE A N 1
ATOM 1542 C CA . ILE A 1 194 ? 1.685 4.635 0.926 1.00 89.94 194 ILE A CA 1
ATOM 1543 C C . ILE A 1 194 ? 3.204 4.439 0.987 1.00 89.94 194 ILE A C 1
ATOM 1545 O O . ILE A 1 194 ? 3.815 4.074 -0.010 1.00 89.94 194 ILE A O 1
ATOM 1549 N N . ASP A 1 195 ? 3.809 4.646 2.162 1.00 86.81 195 ASP A N 1
ATOM 1550 C CA . ASP A 1 195 ? 5.248 4.425 2.392 1.00 86.81 195 ASP A CA 1
ATOM 1551 C C . ASP A 1 195 ? 5.566 2.931 2.565 1.00 86.81 195 ASP A C 1
ATOM 1553 O O . ASP A 1 195 ? 6.691 2.471 2.393 1.00 86.81 195 ASP A O 1
ATOM 1557 N N . ASN A 1 196 ? 4.559 2.154 2.953 1.00 90.69 196 ASN A N 1
ATOM 1558 C CA . ASN A 1 196 ? 4.652 0.723 3.179 1.00 90.69 196 ASN A CA 1
ATOM 1559 C C . ASN A 1 196 ? 3.345 0.039 2.780 1.00 90.69 196 ASN A C 1
ATOM 1561 O O . ASN A 1 196 ? 2.320 0.680 2.551 1.00 90.69 196 ASN A O 1
ATOM 1565 N N . ILE A 1 197 ? 3.388 -1.284 2.719 1.00 91.88 197 ILE A N 1
ATOM 1566 C CA . ILE A 1 197 ? 2.232 -2.125 2.449 1.00 91.88 197 ILE A CA 1
ATOM 1567 C C . ILE A 1 197 ? 1.610 -2.527 3.780 1.00 91.88 197 ILE A C 1
ATOM 1569 O O . ILE A 1 197 ? 2.295 -3.037 4.668 1.00 91.88 197 ILE A O 1
ATOM 1573 N N . ILE A 1 198 ? 0.303 -2.315 3.921 1.00 92.69 198 ILE A N 1
ATOM 1574 C CA . ILE A 1 198 ? -0.441 -2.767 5.094 1.00 92.69 198 ILE A CA 1
ATOM 1575 C C . ILE A 1 198 ? -0.800 -4.230 4.877 1.00 92.69 198 ILE A C 1
ATOM 1577 O O . ILE A 1 198 ? -1.498 -4.542 3.914 1.00 92.69 198 ILE A O 1
ATOM 1581 N N . ILE A 1 199 ? -0.396 -5.111 5.792 1.00 90.94 199 ILE A N 1
ATOM 1582 C CA . ILE A 1 199 ? -0.883 -6.494 5.814 1.00 90.94 199 ILE A CA 1
ATOM 1583 C C . ILE A 1 199 ? -1.864 -6.691 6.957 1.00 90.94 199 ILE A C 1
ATOM 1585 O O . ILE A 1 199 ? -1.547 -6.373 8.102 1.00 90.94 199 ILE A O 1
ATOM 1589 N N . LYS A 1 200 ? -3.042 -7.251 6.658 1.00 88.75 200 LYS A N 1
ATOM 1590 C CA . LYS A 1 200 ? -4.147 -7.437 7.611 1.00 88.75 200 LYS A CA 1
ATOM 1591 C C . LYS A 1 200 ? -3.691 -8.090 8.915 1.00 88.75 200 LYS A C 1
ATOM 1593 O O . LYS A 1 200 ? -3.989 -7.576 9.992 1.00 88.75 200 LYS A O 1
ATOM 1598 N N . ARG A 1 201 ? -2.914 -9.170 8.833 1.00 87.25 201 ARG A N 1
ATOM 1599 C CA . ARG A 1 201 ? -2.343 -9.855 9.996 1.00 87.25 201 ARG A CA 1
ATOM 1600 C C . ARG A 1 201 ? -0.944 -10.350 9.671 1.00 87.25 201 ARG A C 1
ATOM 1602 O O . ARG A 1 201 ? -0.779 -10.996 8.652 1.00 87.25 201 ARG A O 1
ATOM 1609 N N . SER A 1 202 ? 0.055 -10.042 10.487 1.00 85.31 202 SER A N 1
ATOM 1610 C CA . SER A 1 202 ? 1.426 -10.554 10.382 1.00 85.31 202 SER A CA 1
ATOM 1611 C C . SER A 1 202 ? 1.468 -12.059 10.674 1.00 85.31 202 SER A C 1
ATOM 1613 O O . SER A 1 202 ? 0.518 -12.596 11.255 1.00 85.31 202 SER A O 1
ATOM 1615 N N . ARG A 1 203 ? 2.554 -12.751 10.315 1.00 81.12 203 ARG A N 1
ATOM 1616 C CA . ARG A 1 203 ? 2.726 -14.171 10.660 1.00 81.12 203 ARG A CA 1
ATOM 1617 C C . ARG A 1 203 ? 2.675 -14.398 12.173 1.00 81.12 203 ARG A C 1
ATOM 1619 O O . ARG A 1 203 ? 2.085 -15.370 12.633 1.00 81.12 203 ARG A O 1
ATOM 1626 N N . PHE A 1 204 ? 3.228 -13.469 12.951 1.00 80.88 204 PHE A N 1
ATOM 1627 C CA . PHE A 1 204 ? 3.163 -13.489 14.418 1.00 80.88 204 PHE A CA 1
ATOM 1628 C C . PHE A 1 204 ? 1.823 -13.007 14.997 1.00 80.88 204 PHE A C 1
ATOM 1630 O O . PHE A 1 204 ? 1.652 -12.927 16.212 1.00 80.88 204 PHE A O 1
ATOM 1637 N N . GLY A 1 205 ? 0.847 -12.699 14.143 1.00 81.62 205 GLY A N 1
ATOM 1638 C CA . GLY A 1 205 ? -0.514 -12.367 14.540 1.00 81.62 205 GLY A CA 1
ATOM 1639 C C . GLY A 1 205 ? -0.771 -10.883 14.796 1.00 81.62 205 GLY A C 1
ATOM 1640 O O . GLY A 1 205 ? -1.906 -10.533 15.120 1.00 81.62 205 GLY A O 1
ATOM 1641 N N . ALA A 1 206 ? 0.225 -10.012 14.622 1.00 86.69 206 ALA A N 1
ATOM 1642 C CA . ALA A 1 206 ? 0.064 -8.574 14.793 1.00 86.69 206 ALA A CA 1
ATOM 1643 C C . ALA A 1 206 ? -0.741 -7.967 13.633 1.00 86.69 206 ALA A C 1
ATOM 1645 O O . ALA A 1 206 ? -0.486 -8.249 12.466 1.00 86.69 206 ALA A O 1
ATOM 1646 N N . ARG A 1 207 ? -1.741 -7.135 13.927 1.00 87.50 207 ARG A N 1
ATOM 1647 C CA . ARG A 1 207 ? -2.648 -6.597 12.901 1.00 87.50 207 ARG A CA 1
ATOM 1648 C C . ARG A 1 207 ? -2.072 -5.367 12.198 1.00 87.50 207 ARG A C 1
ATOM 1650 O O . ARG A 1 207 ? -1.442 -4.533 12.844 1.00 87.50 207 ARG A O 1
ATOM 1657 N N . TYR A 1 208 ? -2.349 -5.245 10.898 1.00 89.75 208 TYR A N 1
ATOM 1658 C CA . TYR A 1 208 ? -2.066 -4.063 10.066 1.00 89.75 208 TYR A CA 1
ATOM 1659 C C . TYR A 1 208 ? -0.614 -3.569 10.104 1.00 89.75 208 TYR A C 1
ATOM 1661 O O . TYR A 1 208 ? -0.353 -2.367 10.035 1.00 89.75 208 TYR A O 1
ATOM 1669 N N . GLN A 1 209 ? 0.340 -4.494 10.209 1.00 89.75 209 GLN A N 1
ATOM 1670 C CA . GLN A 1 209 ? 1.760 -4.160 10.266 1.00 89.75 209 GLN A CA 1
ATOM 1671 C C . GLN A 1 209 ? 2.311 -3.707 8.914 1.00 89.75 209 GLN A C 1
ATOM 1673 O O . GLN A 1 209 ? 1.938 -4.232 7.859 1.00 89.75 209 GLN A O 1
ATOM 1678 N N . ALA A 1 210 ? 3.251 -2.767 8.974 1.00 91.44 210 ALA A N 1
ATOM 1679 C CA . ALA A 1 210 ? 4.001 -2.287 7.825 1.00 91.44 210 ALA A CA 1
ATOM 1680 C C . ALA A 1 210 ? 4.909 -3.386 7.250 1.00 91.44 210 ALA A C 1
ATOM 1682 O O . ALA A 1 210 ? 5.782 -3.907 7.938 1.00 91.44 210 ALA A O 1
ATOM 1683 N N . HIS A 1 211 ? 4.719 -3.713 5.976 1.00 91.81 211 HIS A N 1
ATOM 1684 C CA . HIS A 1 211 ? 5.611 -4.562 5.189 1.00 91.81 211 HIS A CA 1
ATOM 1685 C C . HIS A 1 211 ? 6.158 -3.777 3.995 1.00 91.81 211 HIS A C 1
ATOM 1687 O O . HIS A 1 211 ? 5.606 -2.751 3.600 1.00 91.81 211 HIS A O 1
ATOM 1693 N N . TYR A 1 212 ? 7.230 -4.273 3.392 1.00 90.19 212 TYR A N 1
ATOM 1694 C CA . TYR A 1 212 ? 7.893 -3.629 2.267 1.00 90.19 212 TYR A CA 1
ATOM 1695 C C . TYR A 1 212 ? 7.736 -4.441 0.991 1.00 90.19 212 TYR A C 1
ATOM 1697 O O . TYR A 1 212 ? 7.712 -5.674 1.004 1.00 90.19 212 TYR A O 1
ATOM 1705 N N . LEU A 1 213 ? 7.656 -3.716 -0.119 1.00 89.62 213 LEU A N 1
ATOM 1706 C CA . LEU A 1 213 ? 7.727 -4.277 -1.454 1.00 89.62 213 LEU A CA 1
ATOM 1707 C C . LEU A 1 213 ? 9.183 -4.585 -1.800 1.00 89.62 213 LEU A C 1
ATOM 1709 O O . LEU A 1 213 ? 10.047 -3.720 -1.673 1.00 89.62 213 LEU A O 1
ATOM 1713 N N . ALA A 1 214 ? 9.448 -5.789 -2.286 1.00 88.50 214 ALA A N 1
ATOM 1714 C CA . ALA A 1 214 ? 10.750 -6.171 -2.809 1.00 88.50 214 ALA A CA 1
ATOM 1715 C C . ALA A 1 214 ? 10.590 -6.899 -4.142 1.00 88.50 214 ALA A C 1
ATOM 1717 O O . ALA A 1 214 ? 9.605 -7.593 -4.377 1.00 88.50 214 ALA A O 1
ATOM 1718 N N . TRP A 1 215 ? 11.570 -6.778 -5.026 1.00 87.62 215 TRP A N 1
ATOM 1719 C CA . TRP A 1 215 ? 11.626 -7.572 -6.247 1.00 87.62 215 TRP A CA 1
ATOM 1720 C C . TRP A 1 215 ? 13.073 -7.887 -6.587 1.00 87.62 215 TRP A C 1
ATOM 1722 O O . TRP A 1 215 ? 13.995 -7.161 -6.215 1.00 87.62 215 TRP A O 1
ATOM 1732 N N . ASN A 1 216 ? 13.272 -8.995 -7.290 1.00 80.19 216 ASN A N 1
ATOM 1733 C CA . ASN A 1 216 ? 14.598 -9.404 -7.702 1.00 80.19 216 ASN A CA 1
ATOM 1734 C C . ASN A 1 216 ? 15.051 -8.541 -8.874 1.00 80.19 216 ASN A C 1
ATOM 1736 O O . ASN A 1 216 ? 14.371 -8.421 -9.898 1.00 80.19 216 ASN A O 1
ATOM 1740 N N . VAL A 1 217 ? 16.247 -8.001 -8.728 1.00 72.56 217 VAL A N 1
ATOM 1741 C CA . VAL A 1 217 ? 17.025 -7.422 -9.815 1.00 72.56 217 VAL A CA 1
ATOM 1742 C C . VAL A 1 217 ? 18.250 -8.313 -10.028 1.00 72.56 217 VAL A C 1
ATOM 1744 O O . VAL A 1 217 ? 18.740 -8.891 -9.052 1.00 72.56 217 VAL A O 1
ATOM 1747 N N . PRO A 1 218 ? 18.720 -8.505 -11.273 1.00 62.44 218 PRO A N 1
ATOM 1748 C CA . PRO A 1 218 ? 19.902 -9.319 -11.502 1.00 62.44 218 PRO A CA 1
ATOM 1749 C C . PRO A 1 218 ? 21.083 -8.740 -10.713 1.00 62.44 218 PRO A C 1
ATOM 1751 O O . PRO A 1 218 ? 21.213 -7.514 -10.633 1.00 62.44 218 PRO A O 1
ATOM 1754 N N . PRO A 1 219 ? 21.935 -9.590 -10.118 1.00 50.53 219 PRO A N 1
ATOM 1755 C CA . PRO A 1 219 ? 23.097 -9.115 -9.394 1.00 50.53 219 PRO A CA 1
ATOM 1756 C C . PRO A 1 219 ? 24.054 -8.459 -10.388 1.00 50.53 219 PRO A C 1
ATOM 1758 O O . PRO A 1 219 ? 24.645 -9.133 -11.231 1.00 50.53 219 PRO A O 1
ATOM 1761 N N . ASN A 1 220 ? 24.238 -7.148 -10.274 1.00 51.72 220 ASN A N 1
ATOM 1762 C CA . ASN A 1 220 ? 25.448 -6.534 -10.796 1.00 51.72 220 ASN A CA 1
ATOM 1763 C C . ASN A 1 220 ? 26.591 -7.097 -9.944 1.00 51.72 220 ASN A C 1
ATOM 1765 O O . ASN A 1 220 ? 26.567 -6.958 -8.721 1.00 51.72 220 ASN A O 1
ATOM 1769 N N . MET A 1 221 ? 27.557 -7.799 -10.543 1.00 43.66 221 MET A N 1
ATOM 1770 C CA . MET A 1 221 ? 28.804 -8.104 -9.838 1.00 43.66 221 MET A CA 1
ATOM 1771 C C . MET A 1 221 ? 29.544 -6.794 -9.587 1.00 43.66 221 MET A C 1
ATOM 1773 O O . MET A 1 221 ? 30.342 -6.358 -10.402 1.00 43.66 221 MET A O 1
ATOM 1777 N N . MET A 1 222 ? 29.229 -6.185 -8.458 1.00 46.78 222 MET A N 1
ATOM 1778 C CA . MET A 1 222 ? 29.997 -5.236 -7.667 1.00 46.78 222 MET A CA 1
ATOM 1779 C C . MET A 1 222 ? 29.143 -5.061 -6.410 1.00 46.78 222 MET A C 1
ATOM 1781 O O . MET A 1 222 ? 27.928 -4.893 -6.553 1.00 46.78 222 MET A O 1
ATOM 1785 N N . PRO A 1 223 ? 29.684 -5.170 -5.181 1.00 49.38 223 PRO A N 1
ATOM 1786 C CA . PRO A 1 223 ? 28.897 -4.774 -4.023 1.00 49.38 223 PRO A CA 1
ATOM 1787 C C . PRO A 1 223 ? 28.442 -3.335 -4.295 1.00 49.38 223 PRO A C 1
ATOM 1789 O O . PRO A 1 223 ? 29.313 -2.488 -4.497 1.00 49.38 223 PRO A O 1
ATOM 1792 N N . PRO A 1 224 ? 27.128 -3.045 -4.383 1.00 49.94 224 PRO A N 1
ATOM 1793 C CA . PRO A 1 224 ? 26.695 -1.661 -4.475 1.00 49.94 224 PRO A CA 1
ATOM 1794 C C . PRO A 1 224 ? 27.305 -0.978 -3.260 1.00 49.94 224 PRO A C 1
ATOM 1796 O O . PRO A 1 224 ? 27.186 -1.521 -2.154 1.00 49.94 224 PRO A O 1
ATOM 1799 N N . ASP A 1 225 ? 28.020 0.132 -3.450 1.00 52.66 225 ASP A N 1
ATOM 1800 C CA . ASP A 1 225 ? 28.542 0.889 -2.319 1.00 52.66 225 ASP A CA 1
ATOM 1801 C C . ASP A 1 225 ? 27.304 1.416 -1.583 1.00 52.66 225 ASP A C 1
ATOM 1803 O O . ASP A 1 225 ? 26.741 2.456 -1.921 1.00 52.66 225 ASP A O 1
ATOM 1807 N N . ARG A 1 226 ? 26.795 0.619 -0.630 1.00 49.19 226 ARG A N 1
ATOM 1808 C CA . ARG A 1 226 ? 25.669 0.932 0.256 1.00 49.19 226 ARG A CA 1
ATOM 1809 C C . ARG A 1 226 ? 26.144 2.002 1.233 1.00 49.19 226 ARG A C 1
ATOM 1811 O O . ARG A 1 226 ? 26.190 1.798 2.442 1.00 49.19 226 ARG A O 1
ATOM 1818 N N . LYS A 1 227 ? 26.560 3.139 0.697 1.00 50.56 227 LYS A N 1
ATOM 1819 C CA . LYS A 1 227 ? 27.003 4.318 1.419 1.00 50.56 227 LYS A CA 1
ATOM 1820 C C . LYS A 1 227 ? 26.066 5.450 1.065 1.00 50.56 227 LYS A C 1
ATOM 1822 O O . LYS A 1 227 ? 26.431 6.422 0.412 1.00 50.56 227 LYS A O 1
ATOM 1827 N N . SER A 1 228 ? 24.841 5.321 1.554 1.00 53.56 228 SER A N 1
ATOM 1828 C CA . SER A 1 228 ? 24.137 6.506 2.012 1.00 53.56 228 SER A CA 1
ATOM 1829 C C . SER A 1 228 ? 24.742 6.876 3.369 1.00 53.56 228 SER A C 1
ATOM 1831 O O . SER A 1 228 ? 24.617 6.133 4.340 1.00 53.56 228 SER A O 1
ATOM 1833 N N . THR A 1 229 ? 25.443 8.006 3.442 1.00 54.31 229 THR A N 1
ATOM 1834 C CA . THR A 1 229 ? 25.855 8.617 4.720 1.00 54.31 229 THR A CA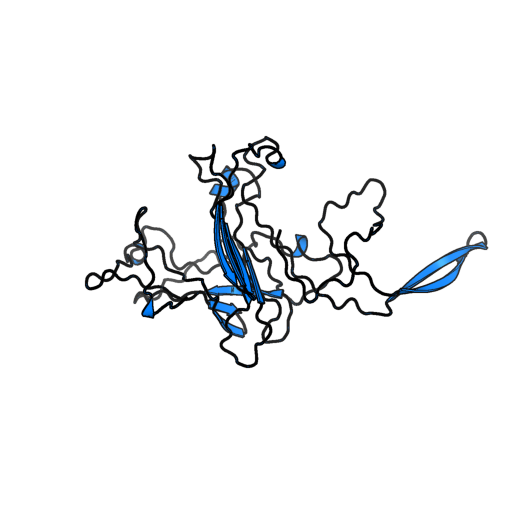 1
ATOM 1835 C C . THR A 1 229 ? 24.692 9.331 5.413 1.00 54.31 229 THR A C 1
ATOM 1837 O O . THR A 1 229 ? 24.829 9.765 6.555 1.00 54.31 229 THR A O 1
ATOM 1840 N N . THR A 1 230 ? 23.539 9.454 4.746 1.00 59.28 230 THR A N 1
ATOM 1841 C CA . THR A 1 230 ? 22.393 10.241 5.212 1.00 59.28 230 THR A CA 1
ATOM 1842 C C . THR A 1 230 ? 21.455 9.438 6.116 1.00 59.28 230 THR A C 1
ATOM 1844 O O . THR A 1 230 ? 20.775 10.020 6.965 1.00 59.28 230 THR A O 1
ATOM 1847 N N . GLY A 1 231 ? 21.476 8.100 6.038 1.00 58.06 231 GLY A N 1
ATOM 1848 C CA . GLY A 1 231 ? 20.669 7.217 6.889 1.00 58.06 231 GLY A CA 1
ATOM 1849 C C . GLY A 1 231 ? 19.165 7.404 6.678 1.00 58.06 231 GLY A C 1
ATOM 1850 O O . GLY A 1 231 ? 18.426 7.449 7.664 1.00 58.06 231 GLY A O 1
ATOM 1851 N N . GLY A 1 232 ? 18.757 7.617 5.423 1.00 59.44 232 GLY A N 1
ATOM 1852 C CA . GLY A 1 232 ? 17.367 7.791 5.004 1.00 59.44 232 GLY A CA 1
ATOM 1853 C C . GLY A 1 232 ? 16.497 6.552 5.219 1.00 59.44 232 GLY A C 1
ATOM 1854 O O . GLY A 1 232 ? 16.978 5.505 5.658 1.00 59.44 232 GLY A O 1
ATOM 1855 N N . GLN A 1 233 ? 15.196 6.676 4.939 1.00 55.28 233 GLN A N 1
ATOM 1856 C CA . GLN A 1 233 ? 14.237 5.572 5.108 1.00 55.28 233 GLN A CA 1
ATOM 1857 C C . GLN A 1 233 ? 14.520 4.365 4.213 1.00 55.28 233 GLN A C 1
ATOM 1859 O O . GLN A 1 233 ? 14.197 3.239 4.599 1.00 55.28 233 GLN A O 1
ATOM 1864 N N . TYR A 1 234 ? 15.146 4.585 3.057 1.00 55.56 234 TYR A N 1
ATOM 1865 C CA . TYR A 1 234 ? 15.473 3.547 2.091 1.00 55.56 234 TYR A CA 1
ATOM 1866 C C . TYR A 1 234 ? 16.996 3.487 1.879 1.00 55.56 234 TYR A C 1
ATOM 1868 O O . TYR A 1 234 ? 17.659 4.520 1.816 1.00 55.56 234 TYR A O 1
ATOM 1876 N N . PRO A 1 235 ? 17.604 2.290 1.807 1.00 53.56 235 PRO A N 1
ATOM 1877 C CA . PRO A 1 235 ? 19.020 2.171 1.493 1.00 53.56 235 PRO A CA 1
ATOM 1878 C C . PRO A 1 235 ? 19.261 2.462 0.007 1.00 53.56 235 PRO A C 1
ATOM 1880 O O . PRO A 1 235 ? 18.863 1.674 -0.853 1.00 53.56 235 PRO A O 1
ATOM 1883 N N . ASN A 1 236 ? 19.967 3.554 -0.291 1.00 54.88 236 ASN A N 1
ATOM 1884 C CA . ASN A 1 236 ? 20.331 3.879 -1.666 1.00 54.88 236 ASN A CA 1
ATOM 1885 C C . ASN A 1 236 ? 21.325 2.897 -2.257 1.00 54.88 236 ASN A C 1
ATOM 1887 O O . ASN A 1 236 ? 22.373 2.599 -1.682 1.00 54.88 236 ASN A O 1
ATOM 1891 N N . THR A 1 237 ? 20.991 2.434 -3.455 1.00 53.03 237 THR A N 1
ATOM 1892 C CA . THR A 1 237 ? 21.902 1.666 -4.294 1.00 53.03 237 THR A CA 1
ATOM 1893 C C . THR A 1 237 ? 22.866 2.568 -5.066 1.00 53.03 237 THR A C 1
ATOM 1895 O O . THR A 1 237 ? 23.927 2.083 -5.438 1.00 53.03 237 THR A O 1
ATOM 1898 N N . TRP A 1 238 ? 22.543 3.857 -5.278 1.00 56.16 238 TRP A N 1
ATOM 1899 C CA . TRP A 1 238 ? 23.291 4.793 -6.138 1.00 56.16 238 TRP A CA 1
ATOM 1900 C C . TRP A 1 238 ? 23.337 6.210 -5.535 1.00 56.16 238 TRP A C 1
ATOM 1902 O O . TRP A 1 238 ? 22.366 6.629 -4.911 1.00 56.16 238 TRP A O 1
ATOM 1912 N N . GLN A 1 239 ? 24.430 6.960 -5.727 1.00 55.03 239 GLN A N 1
ATOM 1913 C CA . GLN A 1 239 ? 24.565 8.338 -5.213 1.00 55.03 239 GLN A CA 1
ATOM 1914 C C . GLN A 1 239 ? 24.183 9.403 -6.252 1.00 55.03 239 GLN A C 1
ATOM 1916 O O . GLN A 1 239 ? 23.557 10.403 -5.910 1.00 55.03 239 GLN A O 1
ATOM 1921 N N . ASN A 1 240 ? 24.539 9.196 -7.521 1.00 59.53 240 ASN A N 1
ATOM 1922 C CA . ASN A 1 240 ? 24.177 10.068 -8.637 1.00 59.53 240 ASN A CA 1
ATOM 1923 C C . ASN A 1 240 ? 24.168 9.280 -9.966 1.00 59.53 240 ASN A C 1
ATOM 1925 O O . ASN A 1 240 ? 24.509 8.097 -10.003 1.00 59.53 240 ASN A O 1
ATOM 1929 N N . HIS A 1 241 ? 23.768 9.942 -11.055 1.00 56.31 241 HIS A N 1
ATOM 1930 C CA . HIS A 1 241 ? 23.734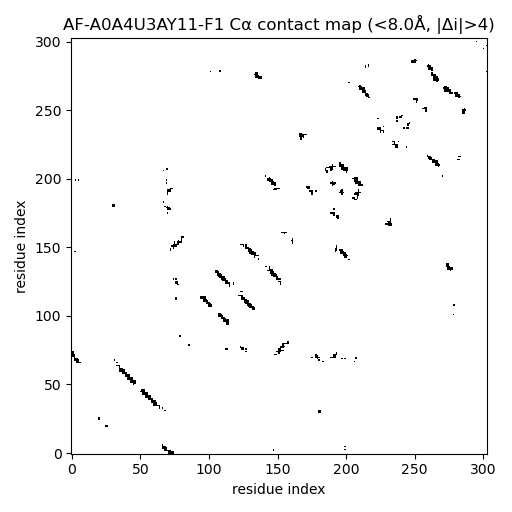 9.365 -12.405 1.00 56.31 241 HIS A CA 1
ATOM 1931 C C . HIS A 1 241 ? 25.123 9.250 -13.067 1.00 56.31 241 HIS A C 1
ATOM 1933 O O . HIS A 1 241 ? 25.239 8.671 -14.144 1.00 56.31 241 HIS A O 1
ATOM 1939 N N . GLU A 1 242 ? 26.161 9.826 -12.452 1.00 58.09 242 GLU A N 1
ATOM 1940 C CA . GLU A 1 242 ? 27.541 9.804 -12.952 1.00 58.09 242 GLU A CA 1
ATOM 1941 C C . GLU A 1 242 ? 28.328 8.580 -12.464 1.00 58.09 242 GLU A C 1
ATOM 1943 O O . GLU A 1 242 ? 29.346 8.237 -13.074 1.00 58.09 242 GLU A O 1
ATOM 1948 N N . ASN A 1 243 ? 27.846 7.907 -11.411 1.00 61.62 243 ASN A N 1
ATOM 1949 C CA . ASN A 1 243 ? 28.401 6.656 -10.904 1.00 61.62 243 ASN A CA 1
ATOM 1950 C C . ASN A 1 243 ? 28.576 5.637 -12.037 1.00 61.62 243 ASN A C 1
ATOM 1952 O O . ASN A 1 243 ? 27.668 5.422 -12.846 1.00 61.62 243 ASN A O 1
ATOM 1956 N N . ASP A 1 244 ? 29.736 4.977 -12.077 1.00 56.75 244 ASP A N 1
ATOM 1957 C CA . ASP A 1 244 ? 30.043 3.970 -13.097 1.00 56.75 244 ASP A CA 1
ATOM 1958 C C . ASP A 1 244 ? 29.020 2.834 -13.080 1.00 56.75 244 ASP A C 1
ATOM 1960 O O . ASP A 1 244 ? 28.667 2.294 -14.125 1.00 56.75 244 ASP A O 1
ATOM 1964 N N . GLU A 1 245 ? 28.449 2.542 -11.916 1.00 55.03 245 GLU A N 1
ATOM 1965 C CA . GLU A 1 245 ? 27.393 1.561 -11.745 1.00 55.03 245 GLU A CA 1
ATOM 1966 C C . GLU A 1 245 ? 26.056 1.972 -12.395 1.00 55.03 245 GLU A C 1
ATOM 1968 O O . GLU A 1 245 ? 25.298 1.107 -12.833 1.00 55.03 245 GLU A O 1
ATOM 1973 N N . TYR A 1 246 ? 25.791 3.278 -12.539 1.00 51.09 246 TYR A N 1
ATOM 1974 C CA . TYR A 1 246 ? 24.637 3.826 -13.272 1.00 51.09 246 TYR A CA 1
ATOM 1975 C C . TYR A 1 246 ? 24.804 3.687 -14.797 1.00 51.09 246 TYR A C 1
ATOM 1977 O O . TYR A 1 246 ? 23.825 3.700 -15.545 1.00 51.09 246 TYR A O 1
ATOM 1985 N N . LYS A 1 247 ? 26.047 3.501 -15.270 1.00 54.44 247 LYS A N 1
ATOM 1986 C CA . LYS A 1 247 ? 26.372 3.221 -16.680 1.00 54.44 247 LYS A CA 1
ATOM 1987 C C . LYS A 1 247 ? 26.148 1.752 -17.050 1.00 54.44 247 LYS A C 1
ATOM 1989 O O . LYS A 1 247 ? 26.102 1.434 -18.239 1.00 54.44 247 LYS A O 1
ATOM 1994 N N . TYR A 1 248 ? 25.958 0.859 -16.071 1.00 53.75 248 TYR A N 1
ATOM 1995 C CA . TYR A 1 248 ? 25.517 -0.512 -16.332 1.00 53.75 248 TYR A CA 1
ATOM 1996 C C . TYR A 1 248 ? 24.023 -0.504 -16.643 1.00 53.75 248 TYR A C 1
ATOM 1998 O O . TYR A 1 248 ? 23.158 -0.650 -15.781 1.00 53.75 248 TYR A O 1
ATOM 2006 N N . GLN A 1 249 ? 23.724 -0.312 -17.920 1.00 52.34 249 GLN A N 1
ATOM 2007 C CA . GLN A 1 249 ? 22.376 -0.442 -18.441 1.00 52.34 249 GLN A CA 1
ATOM 2008 C C . GLN A 1 249 ? 22.005 -1.926 -18.485 1.00 52.34 249 GLN A C 1
ATOM 2010 O O . GLN A 1 249 ? 22.734 -2.749 -19.050 1.00 52.34 249 GLN A O 1
ATOM 2015 N N . PHE A 1 250 ? 20.853 -2.278 -17.911 1.00 59.00 250 PHE A N 1
ATOM 2016 C CA . PHE A 1 250 ? 20.255 -3.592 -18.119 1.00 59.00 250 PHE A CA 1
ATOM 2017 C C . PHE A 1 250 ? 19.638 -3.620 -19.515 1.00 59.00 250 PHE A C 1
ATOM 2019 O O . PHE A 1 250 ? 18.429 -3.493 -19.697 1.00 59.00 250 PHE A O 1
ATOM 2026 N N . ASN A 1 251 ? 20.493 -3.769 -20.521 1.00 58.06 251 ASN A N 1
ATOM 2027 C CA . ASN A 1 251 ? 20.030 -3.920 -21.887 1.00 58.06 251 ASN A CA 1
ATOM 2028 C C . ASN A 1 251 ? 19.219 -5.218 -21.998 1.00 58.06 251 ASN A C 1
ATOM 2030 O O . ASN A 1 251 ? 19.596 -6.236 -21.396 1.00 58.06 251 ASN A O 1
ATOM 2034 N N . PRO A 1 252 ? 18.130 -5.228 -22.790 1.00 67.81 252 PRO A N 1
ATOM 2035 C CA . PRO A 1 252 ? 17.552 -6.473 -23.261 1.00 67.81 252 PRO A CA 1
ATOM 2036 C C . PRO A 1 252 ? 18.680 -7.380 -23.757 1.00 67.81 252 PRO A C 1
ATOM 2038 O O . PRO A 1 252 ? 19.601 -6.927 -24.438 1.00 67.81 252 PRO A O 1
ATOM 2041 N N . SER A 1 253 ? 18.644 -8.657 -23.379 1.00 66.25 253 SER A N 1
ATOM 2042 C CA . SER A 1 253 ? 19.664 -9.623 -23.793 1.00 66.25 253 SER A CA 1
ATOM 2043 C C . SER A 1 253 ? 19.876 -9.537 -25.308 1.00 66.25 253 SER A C 1
ATOM 2045 O O . SER A 1 253 ? 18.940 -9.813 -26.042 1.00 66.25 253 SER A O 1
ATOM 2047 N N . VAL A 1 254 ? 21.082 -9.222 -25.792 1.00 68.38 254 VAL A N 1
ATOM 2048 C CA . VAL A 1 254 ? 21.355 -9.055 -27.240 1.00 68.38 254 VAL A CA 1
ATOM 2049 C C . VAL A 1 254 ? 20.924 -10.280 -28.063 1.00 68.38 254 VAL A C 1
ATOM 2051 O O . VAL A 1 254 ? 20.484 -10.160 -29.200 1.00 68.38 254 VAL A O 1
ATOM 2054 N N . TYR A 1 255 ? 20.995 -11.472 -27.467 1.00 72.38 255 TYR A N 1
ATOM 2055 C CA . TYR A 1 255 ? 20.614 -12.727 -28.115 1.00 72.38 255 TYR A CA 1
ATOM 2056 C C . TYR A 1 255 ? 19.106 -12.987 -28.147 1.00 72.38 255 TYR A C 1
ATOM 2058 O O . TYR A 1 255 ? 18.636 -13.751 -28.985 1.00 72.38 255 TYR A O 1
ATOM 2066 N N . SER A 1 256 ? 18.342 -12.431 -27.205 1.00 77.00 256 SER A N 1
ATOM 2067 C CA . SER A 1 256 ? 16.927 -12.792 -27.030 1.00 77.00 256 SER A CA 1
ATOM 2068 C C . SER A 1 256 ? 15.967 -11.612 -26.925 1.00 77.00 256 SER A C 1
ATOM 2070 O O . SER A 1 256 ? 14.758 -11.832 -26.893 1.00 77.00 256 SER A O 1
ATOM 2072 N N . ASN A 1 257 ? 16.486 -10.387 -26.852 1.00 75.81 257 ASN A N 1
ATOM 2073 C CA . ASN A 1 257 ? 15.797 -9.137 -26.539 1.00 75.81 257 ASN A CA 1
ATOM 2074 C C . ASN A 1 257 ? 14.853 -9.239 -25.332 1.00 75.81 257 ASN A C 1
ATOM 2076 O O . ASN A 1 257 ? 13.817 -8.582 -25.273 1.00 75.81 257 ASN A O 1
ATOM 2080 N N . LYS A 1 258 ? 15.200 -10.087 -24.356 1.00 79.12 258 LYS A N 1
ATOM 2081 C CA . LYS A 1 258 ? 14.428 -10.277 -23.124 1.00 79.12 258 LYS A CA 1
ATOM 2082 C C . LYS A 1 258 ? 15.021 -9.460 -21.990 1.00 79.12 258 LYS A C 1
ATOM 2084 O O . LYS A 1 258 ? 16.240 -9.407 -21.833 1.00 79.12 258 LYS A O 1
ATOM 2089 N N . VAL A 1 259 ? 14.131 -8.893 -21.186 1.00 78.81 259 VAL A N 1
ATOM 2090 C CA . VAL A 1 259 ? 14.448 -8.135 -19.974 1.00 78.81 259 VAL A CA 1
ATOM 2091 C C . VAL A 1 259 ? 14.132 -8.995 -18.752 1.00 78.81 259 VAL A C 1
ATOM 2093 O O . VAL A 1 259 ? 13.167 -9.765 -18.756 1.00 78.81 259 VAL A O 1
ATOM 2096 N N . HIS A 1 260 ? 14.955 -8.885 -17.709 1.00 79.44 260 HIS A N 1
ATOM 2097 C CA . HIS A 1 260 ? 14.684 -9.545 -16.438 1.00 79.44 260 HIS A CA 1
ATOM 2098 C C . HIS A 1 260 ? 13.493 -8.880 -15.742 1.00 79.44 260 HIS A C 1
ATOM 2100 O O . HIS A 1 260 ? 13.463 -7.667 -15.546 1.00 79.44 260 HIS A O 1
ATOM 2106 N N . THR A 1 261 ? 12.531 -9.693 -15.329 1.00 81.94 261 THR A N 1
ATOM 2107 C CA . THR A 1 261 ? 11.365 -9.260 -14.561 1.00 81.94 261 THR A CA 1
ATOM 2108 C C . THR A 1 261 ? 11.248 -10.131 -13.322 1.00 81.94 261 THR A C 1
ATOM 2110 O O . THR A 1 261 ? 11.702 -11.276 -13.310 1.00 81.94 261 THR A O 1
ATOM 2113 N N . SER A 1 262 ? 10.664 -9.588 -12.264 1.00 85.62 262 SER A N 1
ATOM 2114 C CA . SER A 1 262 ? 10.443 -10.301 -11.014 1.00 85.62 262 SER A CA 1
ATOM 2115 C C . SER A 1 262 ? 9.003 -10.139 -10.571 1.00 85.62 262 SER A C 1
ATOM 2117 O O . SER A 1 262 ? 8.354 -9.130 -10.839 1.00 85.62 262 SER A O 1
ATOM 2119 N N . ARG A 1 263 ? 8.515 -11.125 -9.822 1.00 89.06 263 ARG A N 1
ATOM 2120 C CA . ARG A 1 263 ? 7.300 -10.952 -9.030 1.00 89.06 263 ARG A CA 1
ATOM 2121 C C . ARG A 1 263 ? 7.531 -9.878 -7.971 1.00 89.06 263 ARG A C 1
ATOM 2123 O O . ARG A 1 263 ? 8.667 -9.650 -7.544 1.00 89.06 263 ARG A O 1
ATOM 2130 N N . ALA A 1 264 ? 6.442 -9.248 -7.562 1.00 91.38 264 ALA A N 1
ATOM 2131 C CA . ALA A 1 264 ? 6.413 -8.354 -6.423 1.00 91.38 264 ALA A CA 1
ATOM 2132 C C . ALA A 1 264 ? 6.309 -9.158 -5.123 1.00 91.38 264 ALA A C 1
ATOM 2134 O O . ALA A 1 264 ? 5.262 -9.736 -4.837 1.00 91.38 264 ALA A O 1
ATOM 2135 N N . TYR A 1 265 ? 7.387 -9.206 -4.350 1.00 92.00 265 TYR A N 1
ATOM 2136 C CA . TYR A 1 265 ? 7.445 -9.870 -3.053 1.00 92.00 265 TYR A CA 1
ATOM 2137 C C . TYR A 1 265 ? 7.083 -8.919 -1.918 1.00 92.00 265 TYR A C 1
ATOM 2139 O O . TYR A 1 265 ? 7.362 -7.722 -1.972 1.00 92.00 265 TYR A O 1
ATOM 2147 N N . ILE A 1 266 ? 6.506 -9.488 -0.866 1.00 91.69 266 ILE A N 1
ATOM 2148 C CA . ILE A 1 266 ? 6.213 -8.795 0.385 1.00 91.69 266 ILE A CA 1
ATOM 2149 C C . ILE A 1 266 ? 7.194 -9.278 1.443 1.00 91.69 266 ILE A C 1
ATOM 2151 O O . ILE A 1 266 ? 7.326 -10.485 1.671 1.00 91.69 266 ILE A O 1
ATOM 2155 N N . VAL A 1 267 ? 7.869 -8.335 2.095 1.00 90.94 267 VAL A N 1
ATOM 2156 C CA . VAL A 1 267 ? 8.922 -8.621 3.070 1.00 90.94 267 VAL A CA 1
ATOM 2157 C C . VAL A 1 267 ? 8.666 -7.860 4.361 1.00 90.94 267 VAL A C 1
ATOM 2159 O O . VAL A 1 267 ? 8.429 -6.653 4.345 1.00 90.94 267 VAL A O 1
ATOM 2162 N N . HIS A 1 268 ? 8.753 -8.561 5.486 1.00 89.56 268 HIS A N 1
ATOM 2163 C CA . HIS A 1 268 ? 8.844 -7.942 6.803 1.00 89.56 268 HIS A CA 1
ATOM 2164 C C . HIS A 1 268 ? 10.295 -8.027 7.302 1.00 89.56 268 HIS A C 1
ATOM 2166 O O . HIS A 1 268 ? 10.916 -9.077 7.120 1.00 89.56 268 HIS A O 1
ATOM 2172 N N . PRO A 1 269 ? 10.844 -6.995 7.970 1.00 84.50 269 PRO A N 1
ATOM 2173 C CA . PRO A 1 269 ? 12.211 -7.039 8.497 1.00 84.50 269 PRO A CA 1
ATOM 2174 C C . PRO A 1 269 ? 12.481 -8.223 9.436 1.00 84.50 269 PRO A C 1
ATOM 2176 O O . PRO A 1 269 ? 13.588 -8.749 9.451 1.00 84.50 269 PRO A O 1
ATOM 2179 N N . GLU A 1 270 ? 11.468 -8.654 10.192 1.00 84.62 270 GLU A N 1
ATOM 2180 C CA . GLU A 1 270 ? 11.590 -9.748 11.168 1.00 84.62 270 GLU A CA 1
ATOM 2181 C C . GLU A 1 270 ? 11.016 -11.085 10.666 1.00 84.62 270 GLU A C 1
ATOM 2183 O O . GLU A 1 270 ? 11.473 -12.139 11.098 1.00 84.62 270 GLU A O 1
ATOM 2188 N N . GLU A 1 271 ? 10.031 -11.072 9.754 1.00 83.12 271 GLU A N 1
ATOM 2189 C CA . GLU A 1 271 ? 9.400 -12.312 9.243 1.00 83.12 271 GLU A CA 1
ATOM 2190 C C . GLU A 1 271 ? 10.068 -12.814 7.953 1.00 83.12 271 GLU A C 1
ATOM 2192 O O . GLU A 1 271 ? 9.851 -13.953 7.540 1.00 83.12 271 GLU A O 1
ATOM 2197 N N . GLY A 1 272 ? 10.897 -11.982 7.316 1.00 86.44 272 GLY A N 1
ATOM 2198 C CA . GLY A 1 272 ? 11.490 -12.271 6.018 1.00 86.44 272 GLY A CA 1
ATOM 2199 C C . GLY A 1 272 ? 10.473 -12.167 4.882 1.00 86.44 272 GLY A C 1
ATOM 2200 O O . GLY A 1 272 ? 9.541 -11.359 4.922 1.00 86.44 272 GLY A O 1
ATOM 2201 N N . VAL A 1 273 ? 10.685 -12.957 3.827 1.00 89.62 273 VAL A N 1
ATOM 2202 C CA . VAL A 1 273 ? 9.809 -12.966 2.649 1.00 89.62 273 VAL A CA 1
ATOM 2203 C C . VAL A 1 273 ? 8.551 -13.762 2.962 1.00 89.62 273 VAL A C 1
ATOM 2205 O O . VAL A 1 273 ? 8.604 -14.976 3.151 1.00 89.62 273 VAL A O 1
ATOM 2208 N N . ARG A 1 274 ? 7.411 -13.078 2.966 1.00 87.62 274 ARG A N 1
ATOM 2209 C CA . ARG A 1 274 ? 6.119 -13.687 3.275 1.00 87.62 274 ARG A CA 1
ATOM 2210 C C . ARG A 1 274 ? 5.494 -14.377 2.068 1.00 87.62 274 ARG A C 1
ATOM 2212 O O . ARG A 1 274 ? 4.942 -15.466 2.178 1.00 87.62 274 ARG A O 1
ATOM 2219 N N . GLY A 1 275 ? 5.593 -13.744 0.907 1.00 90.31 275 GLY A N 1
ATOM 2220 C CA . GLY A 1 275 ? 4.914 -14.199 -0.297 1.00 90.31 275 GLY A CA 1
ATOM 2221 C C . GLY A 1 275 ? 5.063 -13.219 -1.447 1.00 90.31 275 GLY A C 1
ATOM 2222 O O . GLY A 1 275 ? 5.932 -12.342 -1.421 1.00 90.31 275 GLY A O 1
ATOM 2223 N N . TYR A 1 276 ? 4.202 -13.360 -2.450 1.00 91.25 276 TYR A N 1
ATOM 2224 C CA . TYR A 1 276 ? 4.158 -12.474 -3.610 1.00 91.25 276 TYR A CA 1
ATOM 2225 C C . TYR A 1 276 ? 2.741 -11.981 -3.918 1.00 91.25 276 TYR A C 1
ATOM 2227 O O . TYR A 1 276 ? 1.748 -12.585 -3.515 1.00 91.25 276 TYR A O 1
ATOM 2235 N N . MET A 1 277 ? 2.660 -10.866 -4.643 1.00 90.31 277 MET A N 1
ATOM 2236 C CA . MET A 1 277 ? 1.415 -10.293 -5.154 1.00 90.31 277 MET A CA 1
ATOM 2237 C C . MET A 1 277 ? 1.106 -10.837 -6.555 1.00 90.31 277 MET A C 1
ATOM 2239 O O . MET A 1 277 ? 1.895 -10.603 -7.478 1.00 90.31 277 MET A O 1
ATOM 2243 N N . PRO A 1 278 ? -0.020 -11.546 -6.750 1.00 88.62 278 PRO A N 1
ATOM 2244 C CA . PRO A 1 278 ? -0.493 -11.933 -8.078 1.00 88.62 278 PRO A CA 1
ATOM 2245 C C . PRO A 1 278 ? -0.796 -10.727 -8.969 1.00 88.62 278 PRO A C 1
ATOM 2247 O O . PRO A 1 278 ? -1.061 -9.631 -8.478 1.00 88.62 278 PRO A O 1
ATOM 2250 N N . TYR A 1 279 ? -0.760 -10.940 -10.287 1.00 87.75 279 TYR A N 1
ATOM 2251 C CA . TYR A 1 279 ? -1.019 -9.929 -11.328 1.00 87.75 279 TYR A CA 1
ATOM 2252 C C . TYR A 1 279 ? -0.075 -8.716 -11.341 1.00 87.75 279 TYR A C 1
ATOM 2254 O O . TYR A 1 279 ? -0.256 -7.805 -12.148 1.00 87.75 279 TYR A O 1
ATOM 2262 N N . ILE A 1 280 ? 0.960 -8.708 -10.495 1.00 88.19 280 ILE A N 1
ATOM 2263 C CA . ILE A 1 280 ? 1.985 -7.667 -10.471 1.00 88.19 280 ILE A CA 1
ATOM 2264 C C . ILE A 1 280 ? 3.327 -8.263 -10.877 1.00 88.19 280 ILE A C 1
ATOM 2266 O O . ILE A 1 280 ? 3.851 -9.194 -10.261 1.00 88.19 280 ILE A O 1
ATOM 2270 N N . VAL A 1 281 ? 3.920 -7.645 -11.894 1.00 87.25 281 VAL A N 1
ATOM 2271 C CA . VAL A 1 281 ? 5.291 -7.898 -12.322 1.00 87.25 281 VAL A CA 1
ATOM 2272 C C . VAL A 1 281 ? 6.060 -6.593 -12.216 1.00 87.25 281 VAL A C 1
ATOM 2274 O O . VAL A 1 281 ? 5.626 -5.563 -12.727 1.00 87.25 281 VAL A O 1
ATOM 2277 N N . LEU A 1 282 ? 7.203 -6.649 -11.543 1.00 86.44 282 LEU A N 1
ATOM 2278 C CA . LEU A 1 282 ? 8.100 -5.521 -11.364 1.00 86.44 282 LEU A CA 1
ATOM 2279 C C . LEU A 1 282 ? 9.363 -5.728 -12.183 1.00 86.44 282 LEU A C 1
ATOM 2281 O O . LEU A 1 282 ? 9.846 -6.846 -12.392 1.00 86.44 282 LEU A O 1
ATOM 2285 N N . LEU A 1 283 ? 9.897 -4.616 -12.655 1.00 81.38 283 LEU A N 1
ATOM 2286 C CA . LEU A 1 283 ? 11.099 -4.573 -13.461 1.00 81.38 283 LEU A CA 1
ATOM 2287 C C . LEU A 1 283 ? 11.890 -3.326 -13.100 1.00 81.38 283 LEU A C 1
ATOM 2289 O O . LEU A 1 283 ? 11.320 -2.308 -12.711 1.00 81.38 283 LEU A O 1
ATOM 2293 N N . SER A 1 284 ? 13.208 -3.419 -13.227 1.00 76.06 284 SER A N 1
ATOM 2294 C CA . SER A 1 284 ? 14.063 -2.245 -13.104 1.00 76.06 284 SER A CA 1
ATOM 2295 C C . SER A 1 284 ? 13.966 -1.431 -14.398 1.00 76.06 284 SER A C 1
ATOM 2297 O O . SER A 1 284 ? 14.180 -2.011 -15.464 1.00 76.06 284 SER A O 1
ATOM 2299 N N . PRO A 1 285 ? 13.654 -0.123 -14.345 1.00 67.69 285 PRO A N 1
ATOM 2300 C CA . PRO A 1 285 ? 13.517 0.706 -15.545 1.00 67.69 285 PRO A CA 1
ATOM 2301 C C . PRO A 1 285 ? 14.862 1.038 -16.216 1.00 67.69 285 PRO A C 1
ATOM 2303 O O . PRO A 1 285 ? 14.890 1.683 -17.259 1.00 67.69 285 PRO A O 1
ATOM 2306 N N . LEU A 1 286 ? 15.983 0.620 -15.625 1.00 65.12 286 LEU A N 1
ATOM 2307 C CA . LEU A 1 286 ? 17.328 0.867 -16.135 1.00 65.12 286 LEU A CA 1
ATOM 2308 C C . LEU A 1 286 ? 17.508 0.260 -17.539 1.00 65.12 286 LEU A C 1
ATOM 2310 O O . LEU A 1 286 ? 17.544 -0.957 -17.685 1.00 65.12 286 LEU A O 1
ATOM 2314 N N . GLY A 1 287 ? 17.663 1.112 -18.555 1.00 60.72 287 GLY A N 1
ATOM 2315 C CA . GLY A 1 287 ? 17.864 0.703 -19.953 1.00 60.72 287 GLY A CA 1
ATOM 2316 C C . GLY A 1 287 ? 16.592 0.658 -20.809 1.00 60.72 287 GLY A C 1
ATOM 2317 O O . GLY A 1 287 ? 16.694 0.376 -21.999 1.00 60.72 287 GLY A O 1
ATOM 2318 N N . LEU A 1 288 ? 15.418 0.960 -20.243 1.00 67.62 288 LEU A N 1
ATOM 2319 C CA . LEU A 1 288 ? 14.188 1.155 -21.014 1.00 67.62 288 LEU A CA 1
ATOM 23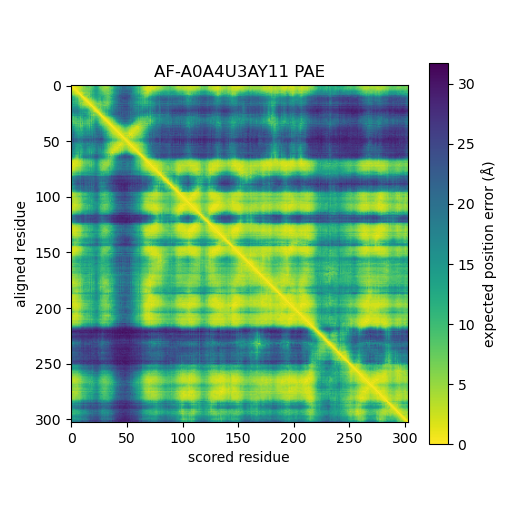20 C C . LEU A 1 288 ? 14.022 2.627 -21.373 1.00 67.62 288 LEU A C 1
ATOM 2322 O O . LEU A 1 288 ? 14.102 3.503 -20.511 1.00 67.62 288 LEU A O 1
ATOM 2326 N N . LEU A 1 289 ? 13.773 2.894 -22.649 1.00 66.38 289 LEU A N 1
ATOM 2327 C CA . LEU A 1 289 ? 13.538 4.237 -23.156 1.00 66.38 289 LEU A CA 1
ATOM 2328 C C . LEU A 1 289 ? 12.037 4.508 -23.281 1.00 66.38 289 LEU A C 1
ATOM 2330 O O . LEU A 1 289 ? 11.207 3.608 -23.435 1.00 66.38 289 LEU A O 1
ATOM 2334 N N . ASN A 1 290 ? 11.677 5.791 -23.241 1.00 60.88 290 ASN A N 1
ATOM 2335 C CA . ASN A 1 290 ? 10.304 6.216 -23.492 1.00 60.88 290 ASN A CA 1
ATOM 2336 C C . ASN A 1 290 ? 9.863 5.756 -24.891 1.00 60.88 290 ASN A C 1
ATOM 2338 O O . ASN A 1 290 ? 10.439 6.165 -25.896 1.00 60.88 290 ASN A O 1
ATOM 2342 N N . GLY A 1 291 ? 8.817 4.929 -24.944 1.00 67.88 291 GLY A N 1
ATOM 2343 C CA . GLY A 1 291 ? 8.285 4.348 -26.182 1.00 67.88 291 GLY A CA 1
ATOM 2344 C C . GLY A 1 291 ? 8.491 2.837 -26.303 1.00 67.88 291 GLY A C 1
ATOM 2345 O O . GLY A 1 291 ? 7.799 2.205 -27.108 1.00 67.88 291 GLY A O 1
ATOM 2346 N N . ASP A 1 292 ? 9.352 2.247 -25.471 1.00 72.12 292 ASP A N 1
ATOM 2347 C CA . ASP A 1 292 ? 9.532 0.799 -25.428 1.00 72.12 292 ASP A CA 1
ATOM 2348 C C . ASP A 1 292 ? 8.255 0.102 -24.946 1.00 72.12 292 ASP A C 1
ATOM 2350 O O . ASP A 1 292 ? 7.617 0.491 -23.963 1.00 72.12 292 ASP A O 1
ATOM 2354 N N . LYS A 1 293 ? 7.864 -0.958 -25.659 1.00 76.88 293 LYS A N 1
ATOM 2355 C CA . LYS A 1 293 ? 6.700 -1.781 -25.320 1.00 76.88 293 LYS A CA 1
ATOM 2356 C C . LYS A 1 293 ? 7.164 -3.135 -24.826 1.00 76.88 293 LYS A C 1
ATOM 2358 O O . LYS A 1 293 ? 7.795 -3.894 -25.558 1.00 76.88 293 LYS A O 1
ATOM 2363 N N . LEU A 1 294 ? 6.788 -3.460 -23.598 1.00 78.31 294 LEU A N 1
ATOM 2364 C CA . LEU A 1 294 ? 7.079 -4.752 -23.001 1.00 78.31 294 LEU A CA 1
ATOM 2365 C C . LEU A 1 294 ? 5.899 -5.698 -23.184 1.00 78.31 294 LEU A C 1
ATOM 2367 O O . LEU A 1 294 ? 4.740 -5.320 -23.011 1.00 78.31 294 LEU A O 1
ATOM 2371 N N . LYS A 1 295 ? 6.211 -6.949 -23.517 1.00 82.31 295 LYS A N 1
ATOM 2372 C CA . LYS A 1 295 ? 5.237 -8.034 -23.586 1.00 82.31 295 LYS A CA 1
ATOM 2373 C C . LYS A 1 295 ? 5.664 -9.146 -22.643 1.00 82.31 295 LYS A C 1
ATOM 2375 O O . LYS A 1 295 ? 6.793 -9.630 -22.711 1.00 82.31 295 LYS A O 1
ATOM 2380 N N . VAL A 1 296 ? 4.742 -9.566 -21.788 1.00 80.81 296 VAL A N 1
ATOM 2381 C CA . VAL A 1 296 ? 4.961 -10.683 -20.871 1.00 80.81 296 VAL A CA 1
ATOM 2382 C C . VAL A 1 296 ? 4.915 -12.000 -21.648 1.00 80.81 296 VAL A C 1
ATOM 2384 O O . VAL A 1 296 ? 4.138 -12.170 -22.592 1.00 80.81 296 VAL A O 1
ATOM 2387 N N . ARG A 1 297 ? 5.782 -12.947 -21.280 1.00 79.88 297 ARG A N 1
ATOM 2388 C CA . ARG A 1 297 ? 5.807 -14.275 -21.896 1.00 79.88 297 ARG A CA 1
ATOM 2389 C C . ARG A 1 297 ? 4.635 -15.106 -21.368 1.00 79.88 297 ARG A C 1
ATOM 2391 O O . ARG A 1 297 ? 4.643 -15.501 -20.208 1.00 79.88 297 ARG A O 1
ATOM 2398 N N . GLN A 1 298 ? 3.698 -15.443 -22.251 1.00 74.69 298 GLN A N 1
ATOM 2399 C CA . GLN A 1 298 ? 2.464 -16.168 -21.914 1.00 74.69 298 GLN A CA 1
ATOM 2400 C C . GLN A 1 298 ? 2.710 -17.507 -21.195 1.00 74.69 298 GLN A C 1
ATOM 2402 O O . GLN A 1 298 ? 2.010 -17.854 -20.259 1.00 74.69 298 GLN A O 1
ATOM 2407 N N . ASN A 1 299 ? 3.770 -18.237 -21.557 1.00 75.06 299 ASN A N 1
ATOM 2408 C CA . ASN A 1 299 ? 4.089 -19.516 -20.904 1.00 75.06 299 ASN A CA 1
ATOM 2409 C C . ASN A 1 299 ? 4.573 -19.364 -19.448 1.00 75.06 299 ASN A C 1
ATOM 2411 O O . ASN A 1 299 ? 4.706 -20.362 -18.749 1.00 75.06 299 ASN A O 1
ATOM 2415 N N . THR A 1 300 ? 4.937 -18.152 -19.017 1.00 70.88 300 THR A N 1
ATOM 2416 C CA . THR A 1 300 ? 5.499 -17.870 -17.682 1.00 70.88 300 THR A CA 1
ATOM 2417 C C . THR A 1 300 ? 4.521 -17.086 -16.803 1.00 70.88 300 THR A C 1
ATOM 2419 O O . THR A 1 300 ? 4.599 -17.175 -15.580 1.00 70.88 300 THR A O 1
ATOM 2422 N N . CYS A 1 301 ? 3.582 -16.375 -17.427 1.00 67.12 301 CYS A N 1
ATOM 2423 C CA . CYS A 1 301 ? 2.433 -15.730 -16.800 1.00 67.12 301 CYS A CA 1
ATOM 2424 C C . CYS A 1 301 ? 1.184 -16.191 -17.569 1.00 67.12 301 CYS A C 1
ATOM 2426 O O . CYS A 1 301 ? 0.872 -15.594 -18.602 1.00 67.12 301 CYS A O 1
ATOM 2428 N N . PRO A 1 302 ? 0.577 -17.324 -17.161 1.00 62.25 302 PRO A N 1
ATOM 2429 C CA . PRO A 1 302 ? -0.591 -17.884 -17.840 1.00 62.25 302 PRO A CA 1
ATOM 2430 C C . PRO A 1 302 ? -1.861 -17.051 -17.618 1.00 62.25 302 PRO A C 1
ATOM 2432 O O . PRO A 1 302 ? -2.763 -17.116 -18.453 1.00 62.25 302 PRO A O 1
ATOM 2435 N N . ASP A 1 303 ? -1.882 -16.269 -16.536 1.00 57.41 303 ASP A N 1
ATOM 2436 C CA . ASP A 1 303 ? -2.903 -15.277 -16.192 1.00 57.41 303 ASP A CA 1
ATOM 2437 C C . ASP A 1 303 ? -2.458 -13.859 -16.594 1.00 57.41 303 ASP A C 1
ATOM 2439 O O . ASP A 1 303 ? -3.333 -13.051 -16.981 1.00 57.41 303 ASP A O 1
#

Sequence (303 aa):
YLYMIEQVPNYQDNSVIPMGAQEGSEFQSIMDVELADVKVTEVRNVRPSDGEVYYTYNYDYTDLPELMMSPWVKCSFRNPKLTKIDADSNWWPDSMVRITGQVDKSRVVLLIQADKTPAFDNNSVPVIPVYMGKLESYAADDTIADALWAGTAYDAGDEASAHKYDFESKTPFRDVKKYMPRTKSYPKSPGNGIDNIIIKRSRFGARYQAHYLAWNVPPNMMPPDRKSTTGGQYPNTWQNHENDEYKYQFNPSVYSNKVHTSRAYIVHPEEGVRGYMPYIVLLSPLGLLNGDKLKVRQNTCPD

Radius of gyration: 24.63 Å; Cα contacts (8 Å, |Δi|>4): 489; chains: 1; bounding box: 59×51×77 Å

Foldseek 3Di:
DDKDKPDDAPDDPPDDDDDDDDVPDDPPADADDHDFDWDWDWDWDADPPPRDIDIDIDTHGPDDPPIAMAFDADAAQAQCQAPVDRPVPPQDPPWDKDWDFDDDPFKTWIFIWTDCPPVVPLPRGDGKIWIWGAFDFPDPPPPQWTKTAMEHGQHPDYPVCSVVDDPQAQDDSDDSVRRGHPVDDFPPAADNRHSFMFTQADPVGGGRHGKHKDWDDPDDPDQQPQDPVSNGPDRDSDDDCVPVVVVPAQQQDPVHNDFDKTFTWIQDPPPGTTGGDPPDIDHDCRNPDPPDDDDDDCVVRVD

Solvent-accessible surface area (backbone atoms only — not comparable to full-atom values): 18972 Å² total; per-residue (Å²): 111,48,71,52,67,76,64,81,77,96,67,64,92,87,70,84,78,91,77,90,65,61,91,95,47,78,83,88,59,93,79,79,87,82,89,60,56,62,48,76,45,82,41,86,41,64,42,92,88,78,65,51,75,48,76,46,79,44,76,45,67,75,49,78,83,73,76,53,66,43,39,47,23,76,55,34,59,50,36,61,60,64,65,87,45,74,61,92,67,74,68,52,100,79,63,48,70,50,76,49,72,54,76,56,101,59,36,40,39,37,38,38,26,52,57,51,79,88,49,71,90,74,63,60,44,47,76,26,46,35,42,42,32,58,46,49,52,76,46,92,84,58,83,55,43,34,35,36,33,35,41,54,41,68,61,60,69,45,62,71,47,48,79,61,60,62,82,51,41,77,64,68,91,64,65,41,77,82,35,42,50,90,92,62,85,71,57,91,63,54,20,37,14,63,90,26,33,21,26,55,35,41,96,92,62,46,51,27,31,46,27,39,85,43,63,70,68,83,83,68,97,58,84,61,70,75,69,57,89,79,71,32,71,54,89,42,69,70,93,55,82,79,41,73,72,59,67,62,54,58,58,46,36,91,90,72,68,49,68,79,68,20,57,34,28,39,32,32,98,86,76,38,77,48,30,33,44,75,100,44,76,41,64,75,67,54,63,67,58,97,85,70,82,87,77,83,59,54,95,80,50,84,124